Protein 1XFK (pdb70)

Foldseek 3Di:
DQDDDDDVVCPPQQAAQSVQEAEDALVCLVVDDFAAEEEEEQDALLVVLVVFDFFLSPQRVLLRRLRSGGHDDFPGHYYYNYYQHDDDNNLPVSLCVLLVSLLSNLVRHFYEYEYAALLNLLSNVSSVVNNCVVPPVQAFFEAEEELALAPLCDDADDPVDNHHRHSSRNLVVVLVVCVVSVYQSHYEYEAHAPVPDDPVRVVVCVVSVYHYDHNVNQDPVCCVVVVVVLVVSVVRGQAYEAEYELCQAACVQQVQFRHNHVRHHHPVSCVVVLVSVLVPLVRYRYYYYYGRRPVGDDPCNNSNVSSVSSVSNSVSRSVVSVVD

Structure (mmCIF, N/CA/C/O backbone):
data_1XFK
#
_entry.id   1XFK
#
_cell.length_a   139.278
_cell.length_b   139.278
_cell.length_c   134.488
_cell.angle_alpha   90.00
_cell.angle_beta   90.00
_cell.angle_gamma   120.00
#
_symmetry.space_group_name_H-M   'H 3 2'
#
loop_
_entity.id
_entity.type
_entity.pdbx_description
1 polymer Formimidoylglutamase
2 water water
#
loop_
_atom_site.group_PDB
_atom_site.id
_atom_site.type_symbol
_atom_site.label_atom_id
_atom_site.label_alt_id
_atom_site.label_comp_id
_atom_site.label_asym_id
_atom_site.label_entity_id
_atom_site.label_seq_id
_atom_site.pdbx_PDB_ins_code
_atom_site.Cartn_x
_atom_site.Cartn_y
_atom_site.Cartn_z
_atom_site.occupancy
_atom_site.B_iso_or_equiv
_atom_site.auth_seq_id
_atom_site.auth_comp_id
_atom_site.auth_asym_id
_atom_site.auth_atom_id
_atom_site.pdbx_PDB_model_num
ATOM 1 N N . THR A 1 10 ? 25.687 14.960 29.456 1.00 56.62 10 THR A N 1
ATOM 2 C CA . THR A 1 10 ? 25.364 16.318 30.002 1.00 56.52 10 THR A CA 1
ATOM 3 C C . THR A 1 10 ? 24.170 16.257 30.938 1.00 56.18 10 THR A C 1
ATOM 4 O O . THR A 1 10 ? 23.148 15.595 30.647 1.00 54.89 10 THR A O 1
ATOM 8 N N . TRP A 1 11 ? 24.295 16.946 32.063 1.00 54.27 11 TRP A N 1
ATOM 9 C CA . TRP A 1 11 ? 23.216 16.991 33.023 1.00 51.95 11 TRP A CA 1
ATOM 10 C C . TRP A 1 11 ? 22.478 18.297 32.822 1.00 51.64 11 TRP A C 1
ATOM 11 O O . TRP A 1 11 ? 23.045 19.380 32.980 1.00 51.84 11 TRP A O 1
ATOM 22 N N . GLN A 1 12 ? 21.213 18.183 32.445 1.00 50.76 12 GLN A N 1
ATOM 23 C CA . GLN A 1 12 ? 20.383 19.350 32.215 1.00 49.56 12 GLN A CA 1
ATOM 24 C C . GLN A 1 12 ? 18.982 19.094 32.745 1.00 46.79 12 GLN A C 1
ATOM 25 O O . GLN A 1 12 ? 18.593 17.951 32.983 1.00 44.51 12 GLN A O 1
ATOM 31 N N . GLY A 1 13 ? 18.229 20.169 32.934 1.00 45.15 13 GLY A N 1
ATOM 32 C CA . GLY A 1 13 ? 16.883 20.025 33.437 1.00 42.65 13 GLY A CA 1
ATOM 33 C C . GLY A 1 13 ? 16.145 21.340 33.449 1.00 41.32 13 GLY A C 1
ATOM 34 O O . GLY A 1 13 ? 16.454 22.255 32.683 1.00 41.08 13 GLY A O 1
ATOM 35 N N . ARG A 1 14 ? 15.166 21.424 34.339 1.00 40.59 14 ARG A N 1
ATOM 36 C CA . ARG A 1 14 ? 14.335 22.606 34.488 1.00 39.15 14 ARG A CA 1
ATOM 37 C C . ARG A 1 14 ? 15.065 23.735 35.206 1.00 39.17 14 ARG A C 1
ATOM 38 O O . ARG A 1 14 ? 15.839 23.496 36.133 1.00 38.59 14 ARG A O 1
ATOM 46 N N . HIS A 1 15 ? 14.823 24.963 34.753 1.00 39.47 15 HIS A N 1
ATOM 47 C CA . HIS A 1 15 ? 15.418 26.160 35.347 1.00 40.29 15 HIS A CA 1
ATOM 48 C C . HIS A 1 15 ? 14.304 27.128 35.728 1.00 39.03 15 HIS A C 1
ATOM 49 O O . HIS A 1 15 ? 13.435 27.439 34.912 1.00 38.62 15 HIS A O 1
ATOM 56 N N . ASP A 1 16 ? 14.331 27.602 36.967 1.00 37.77 16 ASP A N 1
ATOM 57 C CA . ASP A 1 16 ? 13.337 28.552 37.441 1.00 37.28 16 ASP A CA 1
ATOM 58 C C . ASP A 1 16 ? 14.089 29.786 37.922 1.00 36.78 16 ASP A C 1
ATOM 59 O O . ASP A 1 16 ? 14.327 29.958 39.118 1.00 36.61 16 ASP A O 1
ATOM 64 N N . PRO A 1 17 ? 14.480 30.662 36.983 1.00 36.16 17 PRO A N 1
ATOM 65 C CA . PRO A 1 17 ? 15.216 31.885 37.310 1.00 35.91 17 PRO A CA 1
ATOM 66 C C . PRO A 1 17 ? 14.606 32.752 38.409 1.00 35.62 17 PRO A C 1
ATOM 67 O O . PRO A 1 17 ? 15.332 33.412 39.148 1.00 36.11 17 PRO A O 1
ATOM 71 N N . GLU A 1 18 ? 13.284 32.738 38.536 1.00 35.40 18 GLU A N 1
ATOM 72 C CA . GLU A 1 18 ? 12.629 33.544 39.560 1.00 36.13 18 GLU A CA 1
ATOM 73 C C . GLU A 1 18 ? 13.012 33.084 40.965 1.00 37.03 18 GLU A C 1
ATOM 74 O O . GLU A 1 18 ? 12.759 33.792 41.941 1.00 38.48 18 GLU A O 1
ATOM 80 N N . ASP A 1 19 ? 13.620 31.905 41.071 1.00 36.31 19 ASP A N 1
ATOM 81 C CA . ASP A 1 19 ? 14.006 31.371 42.373 1.00 36.19 19 ASP A CA 1
ATOM 82 C C . ASP A 1 19 ? 15.477 31.581 42.722 1.00 36.47 19 ASP A C 1
ATOM 83 O O . ASP A 1 19 ? 15.893 31.358 43.861 1.00 36.57 19 ASP A O 1
ATOM 88 N N . GLY A 1 20 ? 16.269 32.001 41.745 1.00 36.46 20 GLY A N 1
ATOM 89 C CA . GLY A 1 20 ? 17.679 32.226 42.003 1.00 37.61 20 GLY A CA 1
ATOM 90 C C . GLY A 1 20 ? 18.446 30.974 42.398 1.00 37.87 20 GLY A C 1
ATOM 91 O O . GLY A 1 20 ? 18.115 29.869 41.970 1.00 38.47 20 GLY A O 1
ATOM 92 N N . GLN A 1 21 ? 19.474 31.147 43.226 1.00 37.85 21 GLN A N 1
ATOM 93 C CA . GLN A 1 21 ? 20.304 30.028 43.663 1.00 38.12 21 GLN A CA 1
ATOM 94 C C . GLN A 1 21 ? 19.541 29.002 44.492 1.00 36.61 21 GLN A C 1
ATOM 95 O O . GLN A 1 21 ? 19.989 27.865 44.634 1.00 35.81 21 GLN A O 1
ATOM 101 N N . ALA A 1 22 ? 18.392 29.400 45.035 1.00 34.40 22 ALA A N 1
ATOM 102 C CA . ALA A 1 22 ? 17.594 28.500 45.863 1.00 32.63 22 ALA A CA 1
ATOM 103 C C . ALA A 1 22 ? 16.789 27.486 45.055 1.00 31.27 22 ALA A C 1
ATOM 104 O O . ALA A 1 22 ? 16.191 26.582 45.627 1.00 30.90 22 ALA A O 1
ATOM 106 N N . GLY A 1 23 ? 16.773 27.638 43.732 1.00 30.37 23 GLY A N 1
ATOM 107 C CA . GLY A 1 23 ? 16.051 26.700 42.885 1.00 29.68 23 GLY A CA 1
ATOM 108 C C . GLY A 1 23 ? 16.987 25.605 42.390 1.00 29.25 23 GLY A C 1
ATOM 109 O O . GLY A 1 23 ? 16.912 25.182 41.239 1.00 29.60 23 GLY A O 1
ATOM 110 N N . ARG A 1 24 ? 17.863 25.143 43.280 1.00 28.47 24 ARG A N 1
ATOM 111 C CA . ARG A 1 24 ? 18.866 24.115 42.976 1.00 27.25 24 ARG A CA 1
ATOM 112 C C . ARG A 1 24 ? 18.349 22.696 42.759 1.00 26.72 24 ARG A C 1
ATOM 113 O O . ARG A 1 24 ? 17.661 22.125 43.607 1.00 25.33 24 ARG A O 1
ATOM 121 N N . ARG A 1 25 ? 18.711 22.134 41.613 1.00 24.94 25 ARG A N 1
ATOM 122 C CA . ARG A 1 25 ? 18.332 20.780 41.242 1.00 25.49 25 ARG A CA 1
ATOM 123 C C . ARG A 1 25 ? 19.613 19.993 41.010 1.00 24.68 25 ARG A C 1
ATOM 124 O O . ARG A 1 25 ? 20.700 20.569 40.927 1.00 23.14 25 ARG A O 1
ATOM 132 N N . VAL A 1 26 ? 19.487 18.678 40.894 1.00 24.48 26 VAL A N 1
ATOM 133 C CA . VAL A 1 26 ? 20.657 17.843 40.679 1.00 24.73 26 VAL A CA 1
ATOM 134 C C . VAL A 1 26 ? 21.513 18.268 39.482 1.00 25.73 26 VAL A C 1
ATOM 135 O O . VAL A 1 26 ? 22.734 18.340 39.599 1.00 26.31 26 VAL A O 1
ATOM 139 N N . HIS A 1 27 ? 20.888 18.564 38.345 1.00 25.75 27 HIS A N 1
ATOM 140 C CA . HIS A 1 27 ? 21.660 18.936 37.165 1.00 27.32 27 HIS A CA 1
ATOM 141 C C . HIS A 1 27 ? 22.503 20.196 37.362 1.00 28.16 27 HIS A C 1
ATOM 142 O O . HIS A 1 27 ? 23.513 20.381 36.686 1.00 29.53 27 HIS A O 1
ATOM 149 N N . HIS A 1 28 ? 22.098 21.056 38.290 1.00 29.57 28 HIS A N 1
ATOM 150 C CA . HIS A 1 28 ? 22.849 22.281 38.562 1.00 30.16 28 HIS A CA 1
ATOM 151 C C . HIS A 1 28 ? 24.221 21.975 39.163 1.00 30.62 28 HIS A C 1
ATOM 152 O O . HIS A 1 28 ? 25.184 22.706 38.937 1.00 31.52 28 HIS A O 1
ATOM 159 N N . ILE A 1 29 ? 24.309 20.894 39.930 1.00 29.20 29 ILE A N 1
ATOM 160 C CA . ILE A 1 29 ? 25.557 20.541 40.588 1.00 27.90 29 ILE A CA 1
ATOM 161 C C . ILE A 1 29 ? 26.131 19.166 40.234 1.00 28.53 29 ILE A C 1
ATOM 162 O O . ILE A 1 29 ? 27.074 18.698 40.875 1.00 27.60 29 ILE A O 1
ATOM 167 N N . ALA A 1 30 ? 25.563 18.524 39.218 1.00 29.06 30 ALA A N 1
ATOM 168 C CA . ALA A 1 30 ? 26.054 17.221 38.767 1.00 30.88 30 ALA A CA 1
ATOM 169 C C . ALA A 1 30 ? 27.260 17.511 37.887 1.00 32.82 30 ALA A C 1
ATOM 170 O O . ALA A 1 30 ? 27.185 18.322 36.964 1.00 34.25 30 ALA A O 1
ATOM 172 N N . CYS A 1 31 ? 28.369 16.840 38.157 1.00 34.19 31 CYS A N 1
ATOM 173 C CA . CYS A 1 31 ? 29.586 17.095 37.405 1.00 36.45 31 CYS A CA 1
ATOM 174 C C . CYS A 1 31 ? 30.258 15.859 36.782 1.00 34.79 31 CYS A C 1
ATOM 175 O O . CYS A 1 31 ? 30.844 15.035 37.492 1.00 34.10 31 CYS A O 1
ATOM 178 N N . PRO A 1 32 ? 30.167 15.711 35.444 1.00 33.23 32 PRO A N 1
ATOM 179 C CA . PRO A 1 32 ? 30.779 14.577 34.738 1.00 32.62 32 PRO A CA 1
ATOM 180 C C . PRO A 1 32 ? 32.284 14.708 34.919 1.00 33.45 32 PRO A C 1
ATOM 181 O O . PRO A 1 32 ? 32.846 15.769 34.659 1.00 33.38 32 PRO A O 1
ATOM 185 N N . ILE A 1 33 ? 32.943 13.643 35.356 1.00 34.46 33 ILE A N 1
ATOM 186 C CA . ILE A 1 33 ? 34.375 13.720 35.597 1.00 35.64 33 ILE A CA 1
ATOM 187 C C . ILE A 1 33 ? 35.012 12.334 35.552 1.00 36.32 33 ILE A C 1
ATOM 188 O O . ILE A 1 33 ? 34.316 11.328 35.693 1.00 35.78 33 ILE A O 1
ATOM 193 N N . GLN A 1 34 ? 36.328 12.284 35.336 1.00 36.95 34 GLN A N 1
ATOM 194 C CA . GLN A 1 34 ? 37.056 11.016 35.310 1.00 37.27 34 GLN A CA 1
ATOM 195 C C . GLN A 1 34 ? 37.417 10.673 36.743 1.00 35.32 34 GLN A C 1
ATOM 196 O O . GLN A 1 34 ? 37.925 11.524 37.467 1.00 34.80 34 GLN A O 1
ATOM 202 N N . VAL A 1 35 ? 37.157 9.434 37.157 1.00 34.76 35 VAL A N 1
ATOM 203 C CA . VAL A 1 35 ? 37.441 9.030 38.534 1.00 33.85 35 VAL A CA 1
ATOM 204 C C . VAL A 1 35 ? 38.848 9.446 38.957 1.00 35.01 35 VAL A C 1
ATOM 205 O O . VAL A 1 35 ? 39.093 9.752 40.124 1.00 34.38 35 VAL A O 1
ATOM 209 N N . GLY A 1 36 ? 39.762 9.481 37.994 1.00 36.58 36 GLY A N 1
ATOM 210 C CA . GLY A 1 36 ? 41.128 9.871 38.284 1.00 38.95 36 GLY A CA 1
ATOM 211 C C . GLY A 1 36 ? 41.285 11.284 38.823 1.00 40.93 36 GLY A C 1
ATOM 212 O O . GLY A 1 36 ? 42.188 11.530 39.622 1.00 41.49 36 GLY A O 1
ATOM 213 N N . GLU A 1 37 ? 40.425 12.212 38.398 1.00 42.47 37 GLU A N 1
ATOM 214 C CA . GLU A 1 37 ? 40.510 13.601 38.863 1.00 44.28 37 GLU A CA 1
ATOM 215 C C . GLU A 1 37 ? 39.681 13.868 40.105 1.00 43.06 37 GLU A C 1
ATOM 216 O O . GLU A 1 37 ? 39.610 15.000 40.589 1.00 42.05 37 GLU A O 1
ATOM 222 N N . LEU A 1 38 ? 39.056 12.820 40.619 1.00 42.33 38 LEU A N 1
ATOM 223 C CA . LEU A 1 38 ? 38.227 12.937 41.803 1.00 41.57 38 LEU A CA 1
ATOM 224 C C . LEU A 1 38 ? 39.043 13.393 43.018 1.00 41.24 38 LEU A C 1
ATOM 225 O O . LEU A 1 38 ? 38.550 14.134 43.865 1.00 41.25 38 LEU A O 1
ATOM 230 N N . ALA A 1 39 ? 40.297 12.961 43.096 1.00 41.00 39 ALA A N 1
ATOM 231 C CA . ALA A 1 39 ? 41.154 13.323 44.221 1.00 41.43 39 ALA A CA 1
ATOM 232 C C . ALA A 1 39 ? 41.373 14.829 44.380 1.00 42.84 39 ALA A C 1
ATOM 233 O O . ALA A 1 39 ? 41.693 15.303 45.471 1.00 42.82 39 ALA A O 1
ATOM 235 N N . ASN A 1 40 ? 41.181 15.581 43.301 1.00 44.70 40 ASN A N 1
ATOM 236 C CA . ASN A 1 40 ? 41.401 17.028 43.327 1.00 4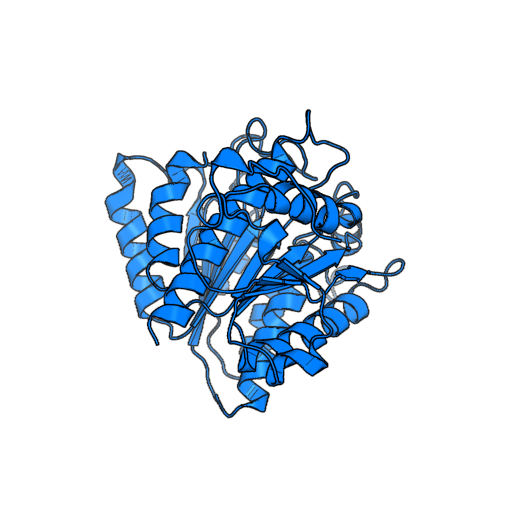6.70 40 ASN A CA 1
ATOM 237 C C . ASN A 1 40 ? 40.145 17.882 43.486 1.00 46.03 40 ASN A C 1
ATOM 238 O O . ASN A 1 40 ? 40.230 19.112 43.489 1.00 46.76 40 ASN A O 1
ATOM 243 N N . GLN A 1 41 ? 38.985 17.249 43.624 1.00 43.80 41 GLN A N 1
ATOM 244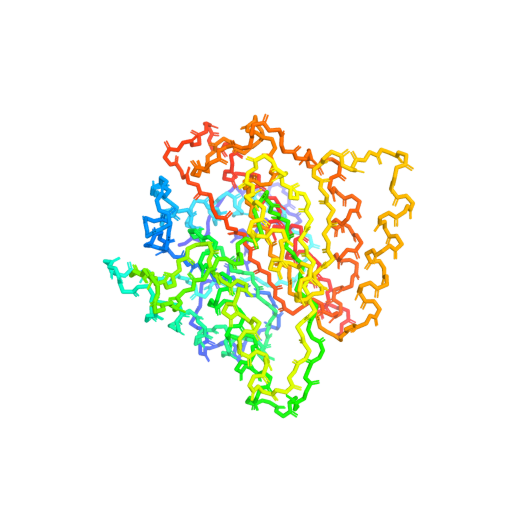 C CA . GLN A 1 41 ? 37.738 18.000 43.736 1.00 40.84 41 GLN A CA 1
ATOM 245 C C . GLN A 1 41 ? 37.181 18.109 45.144 1.00 39.12 41 GLN A C 1
ATOM 246 O O . GLN A 1 41 ? 37.610 17.405 46.060 1.00 37.59 41 GLN A O 1
ATOM 252 N N . GLU A 1 42 ? 36.222 19.013 45.309 1.00 38.42 42 GLU A N 1
ATOM 253 C CA . GLU A 1 42 ? 35.565 19.197 46.596 1.00 38.14 42 GLU A CA 1
ATOM 254 C C . GLU A 1 42 ? 34.913 17.869 46.930 1.00 34.30 42 GLU A C 1
ATOM 255 O O . GLU A 1 42 ? 34.416 17.182 46.040 1.00 32.78 42 GLU A O 1
ATOM 261 N N . PRO A 1 43 ? 34.921 17.478 48.212 1.00 31.35 43 PRO A N 1
ATOM 262 C CA . PRO A 1 43 ? 34.288 16.200 48.538 1.00 29.55 43 PRO A CA 1
ATOM 263 C C . PRO A 1 43 ? 32.803 16.182 48.149 1.00 28.19 43 PRO A C 1
ATOM 264 O O . PRO A 1 43 ? 32.059 17.124 48.442 1.00 27.79 43 PRO A O 1
ATOM 268 N N . GLY A 1 44 ? 32.389 15.120 47.462 1.00 26.94 44 GLY A N 1
ATOM 269 C CA . GLY A 1 44 ? 31.004 14.990 47.046 1.00 25.03 44 GLY A CA 1
ATOM 270 C C . GLY A 1 44 ? 30.523 13.555 47.176 1.00 25.63 44 GLY A C 1
ATOM 271 O O . GLY A 1 44 ? 30.975 12.814 48.057 1.00 25.64 44 GLY A O 1
ATOM 272 N N . VAL A 1 45 ? 29.603 13.163 46.298 1.00 23.86 45 VAL A N 1
ATOM 273 C CA . VAL A 1 45 ? 29.049 11.814 46.284 1.00 22.88 45 VAL A CA 1
ATOM 274 C C . VAL A 1 45 ? 29.231 11.333 44.856 1.00 23.36 45 VAL A C 1
ATOM 275 O O . VAL A 1 45 ? 28.926 12.066 43.917 1.00 23.86 45 VAL A O 1
ATOM 279 N N . ALA A 1 46 ? 29.728 10.111 44.689 1.00 24.53 46 ALA A N 1
ATOM 280 C CA . ALA A 1 46 ? 29.985 9.568 43.355 1.00 24.20 46 ALA A CA 1
ATOM 281 C C . ALA A 1 46 ? 28.854 8.727 42.785 1.00 25.45 46 ALA A C 1
ATOM 282 O O . ALA A 1 46 ? 28.157 8.023 43.514 1.00 25.26 46 ALA A O 1
ATOM 284 N N . LEU A 1 47 ? 28.705 8.797 41.464 1.00 25.37 47 LEU A N 1
ATOM 285 C CA . LEU A 1 47 ? 27.676 8.074 40.729 1.00 25.24 47 LEU A CA 1
ATOM 286 C C . LEU A 1 47 ? 28.338 7.245 39.636 1.00 24.74 47 LEU A C 1
ATOM 287 O O . LEU A 1 47 ? 29.110 7.779 38.849 1.00 24.40 47 LEU A O 1
ATOM 292 N N . ILE A 1 48 ? 28.028 5.954 39.574 1.00 23.44 48 ILE A N 1
ATOM 293 C CA . ILE A 1 48 ? 28.610 5.074 38.563 1.00 23.44 48 ILE A CA 1
ATOM 294 C C . ILE A 1 48 ? 27.528 4.284 37.838 1.00 23.15 48 ILE A C 1
ATOM 295 O O . ILE A 1 48 ? 26.608 3.772 38.465 1.00 23.35 48 ILE A O 1
ATOM 300 N N . GLY A 1 49 ? 27.639 4.177 36.518 1.00 22.83 49 GLY A N 1
ATOM 301 C CA . GLY A 1 49 ? 26.658 3.417 35.765 1.00 20.82 49 GLY A CA 1
ATOM 302 C C . GLY A 1 49 ? 27.225 2.068 35.354 1.00 21.77 49 GLY A C 1
ATOM 303 O O . GLY A 1 49 ? 28.418 1.955 35.069 1.00 21.42 49 GLY A O 1
ATOM 304 N N . PHE A 1 50 ? 26.384 1.040 35.330 1.00 21.71 50 PHE A N 1
ATOM 305 C CA . PHE A 1 50 ? 26.823 -0.296 34.941 1.00 22.50 50 PHE A CA 1
ATOM 306 C C . PHE A 1 50 ? 25.851 -0.813 33.893 1.00 23.27 50 PHE A C 1
ATOM 307 O O . PHE A 1 50 ? 24.844 -1.455 34.209 1.00 21.63 50 PHE A O 1
ATOM 315 N N . GLU A 1 51 ? 26.155 -0.511 32.636 1.00 23.58 51 GLU A N 1
ATOM 316 C CA . GLU A 1 51 ? 25.309 -0.918 31.529 1.00 24.88 51 GLU A CA 1
ATOM 317 C C . GLU A 1 51 ? 25.569 -2.367 31.192 1.00 25.37 51 GLU A C 1
ATOM 318 O O . GLU A 1 51 ? 26.383 -2.683 30.327 1.00 24.79 51 GLU A O 1
ATOM 324 N N . CYS A 1 52 ? 24.861 -3.255 31.874 1.00 25.90 52 CYS A N 1
ATOM 325 C CA . CYS A 1 52 ? 25.051 -4.676 31.645 1.00 26.30 52 CYS A CA 1
ATOM 326 C C . CYS A 1 52 ? 23.853 -5.540 32.019 1.00 26.83 52 CYS A C 1
ATOM 327 O O . CYS A 1 52 ? 23.247 -5.362 33.084 1.00 24.86 52 CYS A O 1
ATOM 330 N N . ASP A 1 53 ? 23.505 -6.467 31.130 1.00 24.84 53 ASP A N 1
ATOM 331 C CA . ASP A 1 53 ? 22.436 -7.409 31.413 1.00 24.33 53 ASP A CA 1
ATOM 332 C C . ASP A 1 53 ? 22.822 -8.805 30.905 1.00 23.76 53 ASP A C 1
ATOM 333 O O . ASP A 1 53 ? 21.970 -9.663 30.694 1.00 24.34 53 ASP A O 1
ATOM 338 N N . ALA A 1 54 ? 24.123 -9.030 30.727 1.00 24.34 54 ALA A N 1
ATOM 339 C CA . ALA A 1 54 ? 24.613 -10.332 30.275 1.00 23.79 54 ALA A CA 1
ATOM 340 C C . ALA A 1 54 ? 24.313 -11.364 31.358 1.00 24.75 54 ALA A C 1
ATOM 341 O O . ALA A 1 54 ? 24.017 -12.522 31.056 1.00 25.76 54 ALA A O 1
ATOM 343 N N . GLY A 1 55 ? 24.405 -10.942 32.621 1.00 24.01 55 GLY A N 1
ATOM 344 C CA . GLY A 1 55 ? 24.122 -11.837 33.734 1.00 23.16 55 GLY A CA 1
ATOM 345 C C . GLY A 1 55 ? 22.646 -12.196 33.785 1.00 23.46 55 GLY A C 1
ATOM 346 O O . GLY A 1 55 ? 22.274 -13.307 34.183 1.00 23.67 55 GLY A O 1
ATOM 347 N N . VAL A 1 56 ? 21.804 -11.242 33.382 1.00 23.84 56 VAL A N 1
ATOM 348 C CA . VAL A 1 56 ? 20.356 -11.444 33.345 1.00 23.30 56 VAL A CA 1
ATOM 349 C C . VAL A 1 56 ? 20.041 -12.522 32.311 1.00 23.96 56 VAL A C 1
ATOM 350 O O . VAL A 1 56 ? 19.251 -13.434 32.570 1.00 22.49 56 VAL A O 1
ATOM 354 N N . GLU A 1 57 ? 20.668 -12.414 31.142 1.00 25.51 57 GLU A N 1
ATOM 355 C CA . GLU A 1 57 ? 20.462 -13.388 30.077 1.00 27.85 57 GLU A CA 1
ATOM 356 C C . GLU A 1 57 ? 20.957 -14.764 30.523 1.00 27.27 57 GLU A C 1
ATOM 357 O O . GLU A 1 57 ? 20.288 -15.774 30.312 1.00 25.83 57 GLU A O 1
ATOM 363 N N . ARG A 1 58 ? 22.136 -14.798 31.143 1.00 27.77 58 ARG A N 1
ATOM 364 C CA . ARG A 1 58 ? 22.698 -16.050 31.634 1.00 26.88 58 ARG A CA 1
ATOM 365 C C . ARG A 1 58 ? 21.759 -16.695 32.643 1.00 27.38 58 ARG A C 1
ATOM 366 O O . ARG A 1 58 ? 21.662 -17.920 32.701 1.00 27.06 58 ARG A O 1
ATOM 374 N N . ASN A 1 59 ? 21.077 -15.874 33.444 1.00 27.00 59 ASN A N 1
ATOM 375 C CA . ASN A 1 59 ? 20.161 -16.403 34.454 1.00 26.90 59 ASN A CA 1
ATOM 376 C C . ASN A 1 59 ? 18.736 -16.580 33.928 1.00 26.63 59 ASN A C 1
ATOM 377 O O . ASN A 1 59 ? 17.772 -16.595 34.697 1.00 25.74 59 ASN A O 1
ATOM 382 N N . LYS A 1 60 ? 18.623 -16.702 32.605 1.00 25.75 60 LYS A N 1
ATOM 383 C CA . LYS A 1 60 ? 17.349 -16.925 31.924 1.00 25.46 60 LYS A CA 1
ATOM 384 C C . LYS A 1 60 ? 16.281 -15.846 32.115 1.00 25.80 60 LYS A C 1
ATOM 385 O O . LYS A 1 60 ? 15.087 -16.146 32.061 1.00 25.55 60 LYS A O 1
ATOM 391 N N . GLY A 1 61 ? 16.703 -14.601 32.329 1.00 25.59 61 GLY A N 1
ATOM 392 C CA . GLY A 1 61 ? 15.754 -13.516 32.521 1.00 24.93 61 GLY A CA 1
ATOM 393 C C . GLY A 1 61 ? 15.506 -12.739 31.242 1.00 26.51 61 GLY A C 1
ATOM 394 O O . GLY A 1 61 ? 16.026 -13.101 30.182 1.00 26.27 61 GLY A O 1
ATOM 395 N N . ARG A 1 62 ? 14.706 -11.679 31.331 1.00 25.63 62 ARG A N 1
ATOM 396 C CA . ARG A 1 62 ? 14.404 -10.852 30.169 1.00 26.26 62 ARG A CA 1
ATOM 397 C C . ARG A 1 62 ? 15.391 -9.687 30.122 1.00 27.14 62 ARG A C 1
ATOM 398 O O . ARG A 1 62 ? 15.437 -8.867 31.039 1.00 26.20 62 ARG A O 1
ATOM 406 N N . THR A 1 63 ? 16.176 -9.621 29.048 1.00 26.80 63 THR A N 1
ATOM 407 C CA . THR A 1 63 ? 17.184 -8.577 28.885 1.00 27.25 63 THR A CA 1
ATOM 408 C C . THR A 1 63 ? 16.609 -7.187 28.617 1.00 26.39 63 THR A C 1
ATOM 409 O O . THR A 1 63 ? 15.452 -7.046 28.223 1.00 26.46 63 THR A O 1
ATOM 413 N N . GLY A 1 64 ? 17.431 -6.165 28.838 1.00 24.59 64 GLY A N 1
ATOM 414 C CA . GLY A 1 64 ? 17.002 -4.797 28.622 1.00 22.91 64 GLY A CA 1
ATOM 415 C C . GLY A 1 64 ? 17.606 -3.842 29.638 1.00 23.83 64 GLY A C 1
ATOM 416 O O . GLY A 1 64 ? 17.755 -2.647 29.370 1.00 23.14 64 GLY A O 1
ATOM 417 N N . ALA A 1 65 ? 17.973 -4.369 30.804 1.00 22.30 65 ALA A N 1
ATOM 418 C CA . ALA A 1 65 ? 18.546 -3.545 31.865 1.00 23.56 65 ALA A CA 1
ATOM 419 C C . ALA A 1 65 ? 19.871 -2.863 31.496 1.00 24.18 65 ALA A C 1
ATOM 420 O O . ALA A 1 65 ? 20.335 -1.977 32.211 1.00 23.58 65 ALA A O 1
ATOM 422 N N . LYS A 1 66 ? 20.482 -3.261 30.384 1.00 25.27 66 LYS A N 1
ATOM 423 C CA . LYS A 1 66 ? 21.744 -2.644 29.982 1.00 25.46 66 LYS A CA 1
ATOM 424 C C . LYS A 1 66 ? 21.542 -1.173 29.592 1.00 25.51 66 LYS A C 1
ATOM 425 O O . LYS A 1 66 ? 22.492 -0.390 29.603 1.00 26.71 66 LYS A O 1
ATOM 431 N N . HIS A 1 67 ? 20.306 -0.798 29.265 1.00 24.53 67 HIS A N 1
ATOM 432 C CA . HIS A 1 67 ? 19.997 0.576 28.863 1.00 24.84 67 HIS A CA 1
ATOM 433 C C . HIS A 1 67 ? 19.443 1.438 29.991 1.00 24.06 67 HIS A C 1
ATOM 434 O O . HIS A 1 67 ? 19.091 2.593 29.772 1.00 23.95 67 HIS A O 1
ATOM 441 N N . ALA A 1 68 ? 19.380 0.889 31.197 1.00 22.78 68 ALA A N 1
ATOM 442 C CA . ALA A 1 68 ? 18.827 1.616 32.337 1.00 21.97 68 ALA A CA 1
ATOM 443 C C . ALA A 1 68 ? 19.639 2.767 32.958 1.00 22.96 68 ALA A C 1
ATOM 444 O O . ALA A 1 68 ? 19.082 3.823 33.270 1.00 23.43 68 ALA A O 1
ATOM 446 N N . PRO A 1 69 ? 20.960 2.588 33.142 1.00 22.46 69 PRO A N 1
ATOM 447 C CA . PRO A 1 69 ? 21.764 3.657 33.748 1.00 22.78 69 PRO A CA 1
ATOM 448 C C . PRO A 1 69 ? 21.478 5.104 33.332 1.00 23.51 69 PRO A C 1
ATOM 449 O O . PRO A 1 69 ? 21.245 5.962 34.191 1.00 22.38 69 PRO A O 1
ATOM 453 N N . SER A 1 70 ? 21.490 5.382 32.030 1.00 23.66 70 SER A N 1
ATOM 454 C CA . SER A 1 70 ? 21.252 6.744 31.552 1.00 24.55 70 SER A CA 1
ATOM 455 C C . SER A 1 70 ? 19.853 7.274 31.830 1.00 23.78 70 SER A C 1
ATOM 456 O O . SER A 1 70 ? 19.676 8.461 32.122 1.00 23.36 70 SER A O 1
ATOM 459 N N . LEU A 1 71 ? 18.860 6.400 31.730 1.00 22.27 71 LEU A N 1
ATOM 460 C CA . LEU A 1 71 ? 17.490 6.805 31.981 1.00 22.17 71 LEU A CA 1
ATOM 461 C C . LEU A 1 71 ? 17.287 7.156 33.457 1.00 22.45 71 LEU A C 1
ATOM 462 O O . LEU A 1 71 ? 16.547 8.083 33.785 1.00 21.48 71 LEU A O 1
ATOM 467 N N . ILE A 1 72 ? 17.945 6.421 34.347 1.00 21.77 72 ILE A N 1
ATOM 468 C CA . ILE A 1 72 ? 17.818 6.703 35.771 1.00 22.59 72 ILE A CA 1
ATOM 469 C C . ILE A 1 72 ? 18.554 8.015 36.063 1.00 25.01 72 ILE A C 1
ATOM 470 O O . ILE A 1 72 ? 18.115 8.813 36.899 1.00 26.76 72 ILE A O 1
ATOM 475 N N . LYS A 1 73 ? 19.669 8.245 35.371 1.00 25.58 73 LYS A N 1
ATOM 476 C CA . LYS A 1 73 ? 20.432 9.473 35.581 1.00 26.09 73 LYS A CA 1
ATOM 477 C C . LYS A 1 73 ? 19.654 10.677 35.063 1.00 25.99 73 LYS A C 1
ATOM 478 O O . LYS A 1 73 ? 19.685 11.753 35.659 1.00 26.04 73 LYS A O 1
ATOM 484 N N . GLN A 1 74 ? 18.945 10.491 33.957 1.00 26.05 74 GLN A N 1
ATOM 485 C CA . GLN A 1 74 ? 18.148 11.569 33.385 1.00 27.21 74 GLN A CA 1
ATOM 486 C C . GLN A 1 74 ? 17.011 11.940 34.322 1.00 26.16 74 GLN A C 1
ATOM 487 O O . GLN A 1 74 ? 16.738 13.117 34.549 1.00 26.26 74 GLN A O 1
ATOM 493 N N . ALA A 1 75 ? 16.347 10.930 34.864 1.00 24.71 75 ALA A N 1
ATOM 494 C CA . ALA A 1 75 ? 15.245 11.164 35.780 1.00 24.25 75 ALA A CA 1
ATOM 495 C C . ALA A 1 75 ? 15.751 11.873 37.035 1.00 24.02 75 ALA A C 1
ATOM 496 O O . ALA A 1 75 ? 15.081 12.750 37.588 1.00 24.89 75 ALA A O 1
ATOM 498 N N . LEU A 1 76 ? 16.947 11.495 37.467 1.00 23.41 76 LEU A N 1
ATOM 499 C CA . LEU A 1 76 ? 17.554 12.069 38.659 1.00 24.59 76 LEU A CA 1
ATOM 500 C C . LEU A 1 76 ? 17.932 13.543 38.490 1.00 25.08 76 LEU A C 1
ATOM 501 O O . LEU A 1 76 ? 17.865 14.329 39.446 1.00 22.82 76 LEU A O 1
ATOM 506 N N . ALA A 1 77 ? 18.318 13.903 37.268 1.00 24.88 77 ALA A N 1
ATOM 507 C CA . ALA A 1 77 ? 18.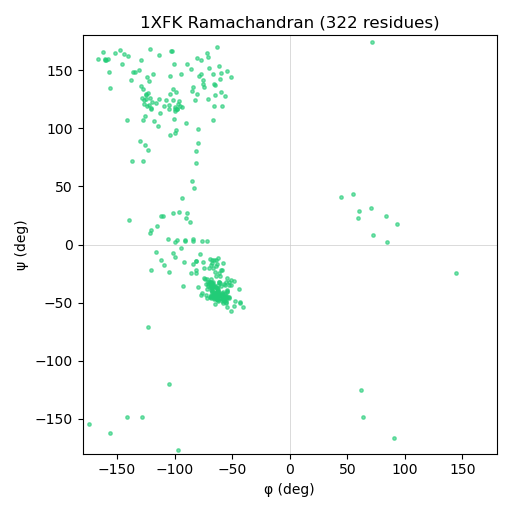746 15.260 36.932 1.00 25.02 77 ALA A CA 1
ATOM 508 C C . ALA A 1 77 ? 17.778 16.373 37.318 1.00 25.83 77 ALA A C 1
ATOM 509 O O . ALA A 1 77 ? 18.197 17.469 37.695 1.00 25.21 77 ALA A O 1
ATOM 511 N N . ASN A 1 78 ? 16.483 16.108 37.231 1.00 26.90 78 ASN A N 1
ATOM 512 C CA . ASN A 1 78 ? 15.519 17.143 37.571 1.00 29.10 78 ASN A CA 1
ATOM 513 C C . ASN A 1 78 ? 15.037 17.197 39.009 1.00 27.96 78 ASN A C 1
ATOM 514 O O . ASN A 1 78 ? 14.182 18.016 39.335 1.00 28.77 78 ASN A O 1
ATOM 519 N N . LEU A 1 79 ? 15.579 16.347 39.873 1.00 25.72 79 LEU A N 1
ATOM 520 C CA . LEU A 1 79 ? 15.160 16.352 41.271 1.00 23.41 79 LEU A CA 1
ATOM 521 C C . LEU A 1 79 ? 15.801 17.524 42.007 1.00 22.45 79 LEU A C 1
ATOM 522 O O . LEU A 1 79 ? 16.921 17.929 41.686 1.00 23.33 79 LEU A O 1
ATOM 527 N N . ALA A 1 80 ? 15.084 18.080 42.979 1.00 21.64 80 ALA A N 1
ATOM 528 C CA . ALA A 1 80 ? 15.599 19.198 43.756 1.00 20.81 80 ALA A CA 1
ATOM 529 C C . ALA A 1 80 ? 16.778 18.698 44.576 1.00 21.97 80 ALA A C 1
ATOM 530 O O . ALA A 1 80 ? 16.791 17.540 44.999 1.00 22.95 80 ALA A O 1
ATOM 532 N N . TRP A 1 81 ? 17.769 19.559 44.794 1.00 22.41 81 TRP A N 1
ATOM 533 C CA . TRP A 1 81 ? 18.944 19.179 45.576 1.00 23.27 81 TRP A CA 1
ATOM 534 C C . TRP A 1 81 ? 19.080 20.173 46.715 1.00 23.11 81 TRP A C 1
ATOM 535 O O . TRP A 1 81 ? 19.246 21.374 46.491 1.00 23.46 81 TRP A O 1
ATOM 546 N N . HIS A 1 82 ? 19.009 19.661 47.939 1.00 23.32 82 HIS A N 1
ATOM 547 C CA . HIS A 1 82 ? 19.070 20.492 49.136 1.00 23.30 82 HIS A CA 1
ATOM 548 C C . HIS A 1 82 ? 20.411 20.519 49.868 1.00 24.20 82 HIS A C 1
ATOM 549 O O . HIS A 1 82 ? 20.461 20.749 51.083 1.00 24.28 82 HIS A O 1
ATOM 556 N N . HIS A 1 83 ? 21.493 20.292 49.136 1.00 24.54 83 HIS A N 1
ATOM 557 C CA . HIS A 1 83 ? 22.819 20.284 49.743 1.00 25.66 83 HIS A CA 1
ATOM 558 C C . HIS A 1 83 ? 23.803 21.040 48.880 1.00 27.44 83 HIS A C 1
ATOM 559 O O . HIS A 1 83 ? 23.672 21.074 47.656 1.00 27.44 83 HIS A O 1
ATOM 566 N N . PRO A 1 84 ? 24.802 21.674 49.511 1.00 29.02 84 PRO A N 1
ATOM 567 C CA . PRO A 1 84 ? 25.823 22.423 48.773 1.00 29.61 84 PRO A CA 1
ATOM 568 C C . PRO A 1 84 ? 26.959 21.453 48.436 1.00 30.02 84 PRO A C 1
ATOM 569 O O . PRO A 1 84 ? 28.110 21.852 48.295 1.00 33.62 84 PRO A O 1
ATOM 573 N N . ILE A 1 85 ? 26.610 20.172 48.327 1.00 29.50 85 ILE A N 1
ATOM 574 C CA . ILE A 1 85 ? 27.545 19.092 48.021 1.00 27.86 85 ILE A CA 1
ATOM 575 C C . ILE A 1 85 ? 27.407 18.707 46.550 1.00 27.53 85 ILE A C 1
ATOM 576 O O . ILE A 1 85 ? 26.296 18.542 46.044 1.00 28.78 85 ILE A O 1
ATOM 581 N N . PRO A 1 86 ? 28.534 18.562 45.840 1.00 26.20 86 PRO A N 1
ATOM 582 C CA . PRO A 1 86 ? 28.456 18.193 44.423 1.00 25.63 86 PRO A CA 1
ATOM 583 C C . PRO A 1 86 ? 28.245 16.700 44.212 1.00 24.76 86 PRO A C 1
ATOM 584 O O . PRO A 1 86 ? 28.495 15.896 45.100 1.00 24.00 86 PRO A O 1
ATOM 588 N N . ILE A 1 87 ? 27.770 16.338 43.029 1.00 24.97 87 ILE A N 1
ATOM 589 C CA . ILE A 1 87 ? 27.565 14.942 42.685 1.00 25.27 87 ILE A CA 1
ATOM 590 C C . ILE A 1 87 ? 28.455 14.694 41.481 1.00 26.74 87 ILE A C 1
ATOM 591 O O . ILE A 1 87 ? 28.344 15.381 40.463 1.00 26.07 87 ILE A O 1
ATOM 596 N N . TYR A 1 88 ? 29.350 13.721 41.604 1.00 26.92 88 TYR A N 1
ATOM 597 C CA . TYR A 1 88 ? 30.272 13.405 40.525 1.00 26.76 88 TYR A CA 1
ATOM 598 C C . TYR A 1 88 ? 29.837 12.200 39.713 1.00 26.29 88 TYR A C 1
ATOM 599 O O . TYR A 1 88 ? 29.718 11.090 40.232 1.00 26.48 88 TYR A O 1
ATOM 608 N N . ASP A 1 89 ? 29.584 12.440 38.431 1.00 26.13 89 ASP A N 1
ATOM 609 C CA . ASP A 1 89 ? 29.177 11.386 37.520 1.00 25.18 89 ASP A CA 1
ATOM 610 C C . ASP A 1 89 ? 30.444 10.807 36.912 1.00 25.61 89 ASP A C 1
ATOM 611 O O . ASP A 1 89 ? 31.071 11.427 36.050 1.00 25.55 89 ASP A O 1
ATOM 616 N N . LEU A 1 90 ? 30.819 9.620 37.376 1.00 24.45 90 LEU A N 1
ATOM 617 C CA . LEU A 1 90 ? 32.027 8.954 36.909 1.00 23.54 90 LEU A CA 1
ATOM 618 C C . LEU A 1 90 ? 31.795 8.181 35.623 1.00 23.63 90 LEU A C 1
ATOM 619 O O . LEU A 1 90 ? 32.688 7.491 35.146 1.00 24.48 90 LEU A O 1
ATOM 624 N N . GLY A 1 91 ? 30.594 8.294 35.067 1.00 24.58 91 GLY A N 1
ATOM 625 C CA . GLY A 1 91 ? 30.288 7.601 33.826 1.00 25.19 91 GLY A CA 1
ATOM 626 C C . GLY A 1 91 ? 29.700 6.204 33.951 1.00 26.49 91 GLY A C 1
ATOM 627 O O . GLY A 1 91 ? 29.263 5.791 35.028 1.00 26.73 91 GLY A O 1
ATOM 628 N N . ASN A 1 92 ? 29.693 5.475 32.836 1.00 26.57 92 ASN A N 1
ATOM 629 C CA . ASN A 1 92 ? 29.159 4.117 32.793 1.00 28.90 92 ASN A CA 1
ATOM 630 C C . ASN A 1 92 ? 30.170 3.090 32.291 1.00 29.70 92 ASN A C 1
ATOM 631 O O . ASN A 1 92 ? 30.984 3.393 31.422 1.00 30.36 92 ASN A O 1
ATOM 636 N N . ILE A 1 93 ? 30.120 1.882 32.849 1.00 29.60 93 ILE A N 1
ATOM 637 C CA . ILE A 1 93 ? 30.970 0.794 32.388 1.00 30.10 93 ILE A CA 1
ATOM 638 C C . ILE A 1 93 ? 29.974 -0.053 31.603 1.00 31.57 93 ILE A C 1
ATOM 639 O O . ILE A 1 93 ? 28.973 -0.514 32.150 1.00 32.07 93 ILE A O 1
ATOM 644 N N . ARG A 1 94 ? 30.242 -0.225 30.316 1.00 32.87 94 ARG A N 1
ATOM 645 C CA . ARG A 1 94 ? 29.376 -0.977 29.420 1.00 33.98 94 ARG A CA 1
ATOM 646 C C . ARG A 1 94 ? 29.894 -2.395 29.218 1.00 35.51 94 ARG A C 1
ATOM 647 O O . ARG A 1 94 ? 31.079 -2.597 28.953 1.00 36.54 94 ARG A O 1
ATOM 655 N N . CYS A 1 95 ? 29.016 -3.382 29.362 1.00 36.30 95 CYS A N 1
ATOM 656 C CA . CYS A 1 95 ? 29.421 -4.765 29.160 1.00 37.93 95 CYS A CA 1
ATOM 657 C C . CYS A 1 95 ? 29.342 -5.038 27.672 1.00 39.84 95 CYS A C 1
ATOM 658 O O . CYS A 1 95 ? 28.377 -4.648 27.009 1.00 39.72 95 CYS A O 1
ATOM 661 N N . GLU A 1 96 ? 30.364 -5.700 27.148 1.00 42.31 96 GLU A N 1
ATOM 662 C CA . GLU A 1 96 ? 30.395 -6.027 25.733 1.00 44.80 96 GLU A CA 1
ATOM 663 C C . GLU A 1 96 ? 30.095 -7.507 25.523 1.00 42.66 96 GLU A C 1
ATOM 664 O O . GLU A 1 96 ? 30.845 -8.376 25.975 1.00 42.27 96 GLU A O 1
ATOM 670 N N . GLY A 1 97 ? 28.989 -7.788 24.841 1.00 40.03 97 GLY A N 1
ATOM 671 C CA . GLY A 1 97 ? 28.618 -9.163 24.578 1.00 38.09 97 GLY A CA 1
ATOM 672 C C . GLY A 1 97 ? 28.355 -9.956 25.841 1.00 37.01 97 GLY A C 1
ATOM 673 O O . GLY A 1 97 ? 27.542 -9.555 26.672 1.00 38.27 97 GLY A O 1
ATOM 674 N N . ASP A 1 98 ? 29.047 -11.081 25.989 1.00 35.07 98 ASP A N 1
ATOM 675 C CA . ASP A 1 98 ? 28.874 -11.943 27.151 1.00 33.65 98 ASP A CA 1
ATOM 676 C C . ASP A 1 98 ? 30.112 -11.884 28.051 1.00 32.90 98 ASP A C 1
ATOM 677 O O . ASP A 1 98 ? 30.388 -12.807 28.817 1.00 33.04 98 ASP A O 1
ATOM 682 N N . GLU A 1 99 ? 30.843 -10.778 27.956 1.00 32.61 99 GLU A N 1
ATOM 683 C CA . GLU A 1 99 ? 32.058 -10.549 28.741 1.00 33.57 99 GLU A CA 1
ATOM 684 C C . GLU A 1 99 ? 31.711 -10.021 30.137 1.00 30.57 99 GLU A C 1
ATOM 685 O O . GLU A 1 99 ? 32.288 -9.040 30.613 1.00 29.13 99 GLU A O 1
ATOM 691 N N . LEU A 1 100 ? 30.770 -10.692 30.786 1.00 28.57 100 LEU A N 1
ATOM 692 C CA . LEU A 1 100 ? 30.303 -10.302 32.110 1.00 27.26 100 LEU A CA 1
ATOM 693 C C . LEU A 1 100 ? 31.397 -10.082 33.152 1.00 27.27 100 LEU A C 1
ATOM 694 O O . LEU A 1 100 ? 31.494 -8.999 33.745 1.00 26.89 100 LEU A O 1
ATOM 699 N N . GLU A 1 101 ? 32.212 -11.115 33.364 1.00 26.55 101 GLU A N 1
ATOM 700 C CA . GLU A 1 101 ? 33.284 -11.087 34.351 1.00 25.42 101 GLU A CA 1
ATOM 701 C C . GLU A 1 101 ? 34.220 -9.900 34.215 1.00 25.63 101 GLU A C 1
ATOM 702 O O . GLU A 1 101 ? 34.567 -9.261 35.211 1.00 23.78 101 GLU A O 1
ATOM 708 N N . GLN A 1 102 ? 34.637 -9.606 32.987 1.00 25.55 102 GLN A N 1
ATOM 709 C CA . GLN A 1 102 ? 35.542 -8.488 32.749 1.00 27.06 102 GLN A CA 1
ATOM 710 C C . GLN A 1 102 ? 34.836 -7.173 33.040 1.00 25.99 102 GLN A C 1
ATOM 711 O O . GLN A 1 102 ? 35.418 -6.257 33.627 1.00 25.76 102 GLN A O 1
ATOM 717 N N . ALA 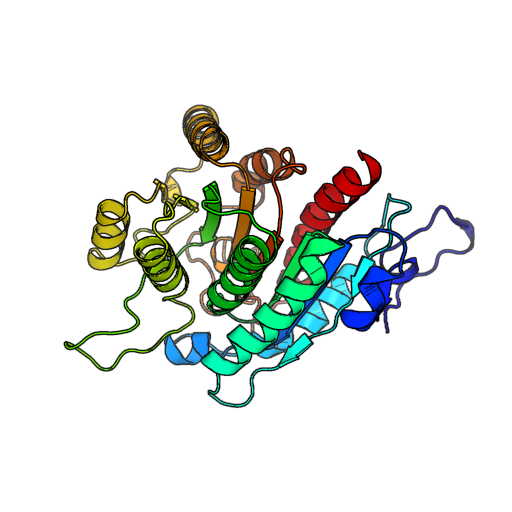A 1 103 ? 33.573 -7.087 32.633 1.00 25.49 103 ALA A N 1
ATOM 718 C CA . ALA A 1 103 ? 32.781 -5.882 32.857 1.00 24.81 103 ALA A CA 1
ATOM 719 C C . ALA A 1 103 ? 32.650 -5.607 34.359 1.00 23.63 103 ALA A C 1
ATOM 720 O O . ALA A 1 103 ? 32.756 -4.461 34.804 1.00 21.91 103 ALA A O 1
ATOM 722 N N . GLN A 1 104 ? 32.428 -6.663 35.137 1.00 22.50 104 GLN A N 1
ATOM 723 C CA . GLN A 1 104 ? 32.292 -6.516 36.581 1.00 23.40 104 GLN A CA 1
ATOM 724 C C . GLN A 1 104 ? 33.581 -6.000 37.210 1.00 24.44 104 GLN A C 1
ATOM 725 O O . GLN A 1 104 ? 33.536 -5.154 38.106 1.00 25.11 104 GLN A O 1
ATOM 731 N N . GLN A 1 105 ? 34.733 -6.488 36.753 1.00 24.72 105 GLN A N 1
ATOM 732 C CA . GLN A 1 105 ? 35.987 -6.014 37.333 1.00 24.83 105 GLN A CA 1
ATOM 733 C C . GLN A 1 105 ? 36.276 -4.578 36.880 1.00 25.86 105 GLN A C 1
ATOM 734 O O . GLN A 1 105 ? 36.756 -3.746 37.662 1.00 25.28 105 GLN A O 1
ATOM 740 N N . GLU A 1 106 ? 35.972 -4.277 35.623 1.00 25.59 106 GLU A N 1
ATOM 741 C CA . GLU A 1 106 ? 36.197 -2.932 35.113 1.00 26.67 106 GLU A CA 1
ATOM 742 C C . GLU A 1 106 ? 35.423 -1.933 35.978 1.00 25.45 106 GLU A C 1
ATOM 743 O O . GLU A 1 106 ? 35.915 -0.847 36.287 1.00 26.47 106 GLU A O 1
ATOM 749 N N . CYS A 1 107 ? 34.204 -2.306 36.358 1.00 22.93 107 CYS A N 1
ATOM 750 C CA . CYS A 1 107 ? 33.368 -1.453 37.194 1.00 23.18 107 CYS A CA 1
ATOM 751 C C . CYS A 1 107 ? 33.988 -1.373 38.591 1.00 22.35 107 CYS A C 1
ATOM 752 O O . CYS A 1 107 ? 34.080 -0.295 39.187 1.00 22.85 107 CYS A O 1
ATOM 755 N N . ALA A 1 108 ? 34.421 -2.523 39.098 1.00 22.36 108 ALA A N 1
ATOM 756 C CA . ALA A 1 108 ? 35.052 -2.607 40.412 1.00 23.81 108 ALA A CA 1
ATOM 757 C C . ALA A 1 108 ? 36.263 -1.671 40.481 1.00 25.67 108 ALA A C 1
ATOM 758 O O . ALA A 1 108 ? 36.549 -1.079 41.528 1.00 24.61 108 ALA A O 1
ATOM 760 N N . GLN A 1 109 ? 36.962 -1.538 39.354 1.00 26.00 109 GLN A N 1
ATOM 761 C CA . GLN A 1 109 ? 38.140 -0.673 39.258 1.00 26.79 109 GLN A CA 1
ATOM 762 C C . GLN A 1 109 ? 37.816 0.796 39.535 1.00 26.69 109 GLN A C 1
ATOM 763 O O . GLN A 1 109 ? 38.563 1.487 40.240 1.00 25.71 109 GLN A O 1
ATOM 769 N N . VAL A 1 110 ? 36.708 1.270 38.969 1.00 25.65 110 VAL A N 1
ATOM 770 C CA . VAL A 1 110 ? 36.278 2.653 39.162 1.00 24.47 110 VAL A CA 1
ATOM 771 C C . VAL A 1 110 ? 35.907 2.862 40.628 1.00 24.05 110 VAL A C 1
ATOM 772 O O . VAL A 1 110 ? 36.315 3.842 41.258 1.00 23.39 110 VAL A O 1
ATOM 776 N N . ILE A 1 111 ? 35.127 1.926 41.158 1.00 24.12 111 ILE A N 1
ATOM 777 C CA . ILE A 1 111 ? 34.682 1.977 42.550 1.00 23.81 111 ILE A CA 1
ATOM 778 C C . ILE A 1 111 ? 35.883 2.079 43.499 1.00 25.02 111 ILE A C 1
ATOM 779 O O . ILE A 1 111 ? 35.917 2.940 44.386 1.00 25.39 111 ILE A O 1
ATOM 784 N N . GLN A 1 112 ? 36.867 1.202 43.304 1.00 24.87 112 GLN A N 1
ATOM 785 C CA . GLN A 1 112 ? 38.064 1.188 44.140 1.00 25.57 112 GLN A CA 1
ATOM 786 C C . GLN A 1 112 ? 38.768 2.549 44.175 1.00 26.20 112 GLN A C 1
ATOM 787 O O . GLN A 1 112 ? 39.188 3.017 45.238 1.00 24.43 112 GLN A O 1
ATOM 793 N N . GLN A 1 113 ? 38.899 3.183 43.013 1.00 26.01 113 GLN A N 1
ATOM 794 C CA . GLN A 1 113 ? 39.553 4.486 42.931 1.00 27.49 113 GLN A CA 1
ATOM 795 C C . GLN A 1 113 ? 38.715 5.599 43.540 1.00 26.61 113 GLN A C 1
ATOM 796 O O . GLN A 1 113 ? 39.253 6.566 44.080 1.00 27.47 113 GLN A O 1
ATOM 802 N N . ALA A 1 114 ? 37.398 5.465 43.436 1.00 24.75 114 ALA A N 1
ATOM 803 C CA . ALA A 1 114 ? 36.492 6.483 43.938 1.00 23.29 114 ALA A CA 1
ATOM 804 C C . ALA A 1 114 ? 36.315 6.476 45.451 1.00 23.70 114 ALA A C 1
ATOM 805 O O . ALA A 1 114 ? 36.323 7.528 46.090 1.00 23.54 114 ALA A O 1
ATOM 807 N N . LEU A 1 115 ? 36.158 5.285 46.014 1.00 23.72 115 LEU A N 1
ATOM 808 C CA . LEU A 1 115 ? 35.934 5.116 47.443 1.00 24.48 115 LEU A CA 1
ATOM 809 C C . LEU A 1 115 ? 36.794 5.949 48.406 1.00 26.20 115 LEU A C 1
ATOM 810 O O . LEU A 1 115 ? 36.297 6.426 49.432 1.00 27.56 115 LEU A O 1
ATOM 815 N N . PRO A 1 116 ? 38.088 6.145 48.100 1.00 26.58 116 PRO A N 1
ATOM 816 C CA . PRO A 1 116 ? 38.874 6.948 49.046 1.00 25.99 116 PRO A CA 1
ATOM 817 C C . PRO A 1 116 ? 38.406 8.411 49.148 1.00 26.36 116 PRO A C 1
ATOM 818 O O . PRO A 1 116 ? 38.629 9.069 50.165 1.00 24.76 116 PRO A O 1
ATOM 822 N N . HIS A 1 117 ? 37.748 8.903 48.097 1.00 26.57 117 HIS A N 1
ATOM 823 C CA . HIS A 1 117 ? 37.292 10.293 48.043 1.00 27.79 117 HIS A CA 1
ATOM 824 C C . HIS A 1 117 ? 35.793 10.534 48.143 1.00 27.88 117 HIS A C 1
ATOM 825 O O . HIS A 1 117 ? 35.355 11.655 48.422 1.00 27.70 117 HIS A O 1
ATOM 832 N N . ALA A 1 118 ? 35.002 9.496 47.906 1.00 26.79 118 ALA A N 1
ATOM 833 C CA . ALA A 1 118 ? 33.557 9.643 47.977 1.00 26.67 118 ALA A CA 1
ATOM 834 C C . ALA A 1 118 ? 32.913 8.286 48.155 1.00 26.61 118 ALA A C 1
ATOM 835 O O . ALA A 1 118 ? 33.530 7.260 47.869 1.00 26.76 118 ALA A O 1
ATOM 837 N N . ARG A 1 119 ? 31.682 8.284 48.660 1.00 26.53 119 ARG A N 1
ATOM 838 C CA . ARG A 1 119 ? 30.928 7.047 48.804 1.00 25.86 119 ARG A CA 1
ATOM 839 C C . ARG A 1 119 ? 30.241 7.012 47.440 1.00 25.13 119 ARG A C 1
ATOM 840 O O . ARG A 1 119 ? 30.063 8.070 46.821 1.00 25.63 119 ARG A O 1
ATOM 848 N N . ALA A 1 120 ? 29.860 5.834 46.955 1.00 23.17 120 ALA A N 1
ATOM 849 C CA . ALA A 1 120 ? 29.260 5.761 45.623 1.00 21.38 120 ALA A CA 1
ATOM 850 C C . ALA A 1 120 ? 27.953 5.008 45.499 1.00 21.23 120 ALA A C 1
ATOM 851 O O . ALA A 1 120 ? 27.606 4.176 46.330 1.00 21.70 120 ALA A O 1
ATOM 853 N N . ILE A 1 121 ? 27.231 5.322 44.434 1.00 18.78 121 ILE A N 1
ATOM 854 C CA . ILE A 1 121 ? 25.974 4.671 44.137 1.00 18.45 121 ILE A CA 1
ATOM 855 C C . ILE A 1 121 ? 26.177 4.142 42.727 1.00 19.50 121 ILE A C 1
ATOM 856 O O . ILE A 1 121 ? 26.549 4.898 41.824 1.00 19.29 121 ILE A O 1
ATOM 861 N N . VAL A 1 122 ? 25.968 2.841 42.555 1.00 19.09 122 VAL A N 1
ATOM 862 C CA . VAL A 1 122 ? 26.126 2.202 41.259 1.00 18.78 122 VAL A CA 1
ATOM 863 C C . VAL A 1 122 ? 24.732 1.873 40.726 1.00 19.53 122 VAL A C 1
ATOM 864 O O . VAL A 1 122 ? 23.942 1.207 41.390 1.00 19.87 122 VAL A O 1
ATOM 868 N N . LEU A 1 123 ? 24.439 2.361 39.527 1.00 19.07 123 LEU A N 1
ATOM 869 C CA . LEU A 1 123 ? 23.145 2.161 38.884 1.00 19.97 123 LEU A CA 1
ATOM 870 C C . LEU A 1 123 ? 23.379 1.218 37.737 1.00 21.84 123 LEU A C 1
ATOM 871 O O . LEU A 1 123 ? 24.125 1.523 36.811 1.00 22.30 123 LEU A O 1
ATOM 876 N N . GLY A 1 124 ? 22.739 0.072 37.744 1.00 23.19 124 GLY A N 1
ATOM 877 C CA . GLY A 1 124 ? 23.057 -0.785 36.639 1.00 27.06 124 GLY A CA 1
ATOM 878 C C . GLY A 1 124 ? 21.953 -1.358 35.816 1.00 27.78 124 GLY A C 1
ATOM 879 O O . GLY A 1 124 ? 20.908 -0.749 35.558 1.00 27.70 124 GLY A O 1
ATOM 880 N N . GLY A 1 125 ? 22.293 -2.549 35.349 1.00 27.97 125 GLY A N 1
ATOM 881 C CA . GLY A 1 125 ? 21.417 -3.366 34.577 1.00 26.36 125 GLY A CA 1
ATOM 882 C C . GLY A 1 125 ? 21.058 -4.382 35.632 1.00 25.19 125 GLY A C 1
ATOM 883 O O . GLY A 1 125 ? 20.567 -3.997 36.701 1.00 23.43 125 GLY A O 1
ATOM 884 N N . GLY A 1 126 ? 21.366 -5.651 35.360 1.00 23.67 126 GLY A N 1
ATOM 885 C CA . GLY A 1 126 ? 21.034 -6.738 36.268 1.00 22.14 126 GLY A CA 1
ATOM 886 C C . GLY A 1 126 ? 21.677 -6.727 37.640 1.00 20.71 126 GLY A C 1
ATOM 887 O O . GLY A 1 126 ? 22.589 -5.941 37.919 1.00 19.05 126 GLY A O 1
ATOM 888 N N . HIS A 1 127 ? 21.198 -7.613 38.507 1.00 20.42 127 HIS A N 1
ATOM 889 C CA . HIS A 1 127 ? 21.738 -7.692 39.852 1.00 20.58 127 HIS A CA 1
ATOM 890 C C . HIS A 1 127 ? 23.150 -8.305 39.829 1.00 21.51 127 HIS A C 1
ATOM 891 O O . HIS A 1 127 ? 23.760 -8.515 40.882 1.00 21.94 127 HIS A O 1
ATOM 898 N N . GLU A 1 128 ? 23.670 -8.600 38.634 1.00 20.94 128 GLU A N 1
ATOM 899 C CA . GLU A 1 128 ? 25.033 -9.125 38.523 1.00 21.74 128 GLU A CA 1
ATOM 900 C C . GLU A 1 128 ? 25.952 -7.975 38.950 1.00 21.84 128 GLU A C 1
ATOM 901 O O . GLU A 1 128 ? 27.142 -8.161 39.206 1.00 21.91 128 GLU A O 1
ATOM 907 N N . ILE A 1 129 ? 25.370 -6.781 39.027 1.00 21.15 129 ILE A N 1
ATOM 908 C CA . ILE A 1 129 ? 26.088 -5.586 39.439 1.00 20.33 129 ILE A CA 1
ATOM 909 C C . ILE A 1 129 ? 26.632 -5.750 40.864 1.00 19.91 129 ILE A C 1
ATOM 910 O O . ILE A 1 129 ? 27.642 -5.144 41.215 1.00 20.07 129 ILE A O 1
ATOM 915 N N . ALA A 1 130 ? 25.972 -6.572 41.679 1.00 19.92 130 ALA A N 1
ATOM 916 C CA . ALA A 1 130 ? 26.400 -6.770 43.069 1.00 21.43 130 ALA A CA 1
ATOM 917 C C . ALA A 1 130 ? 27.817 -7.330 43.214 1.00 22.99 130 ALA A C 1
ATOM 918 O O . 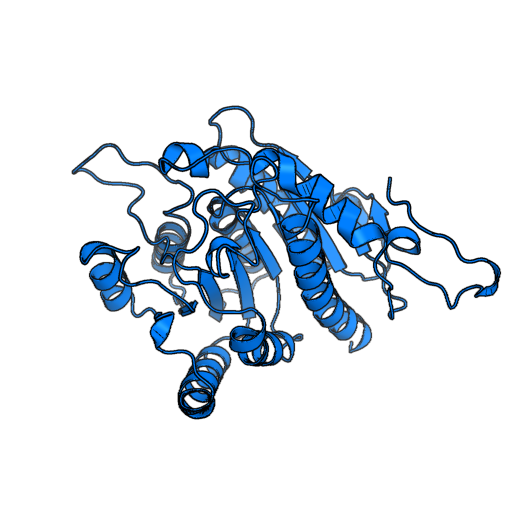ALA A 1 130 ? 28.517 -7.014 44.187 1.00 22.53 130 ALA A O 1
ATOM 920 N N . TRP A 1 131 ? 28.240 -8.173 42.273 1.00 22.50 131 TRP A N 1
ATOM 921 C CA . TRP A 1 131 ? 29.595 -8.728 42.339 1.00 23.13 131 TRP A CA 1
ATOM 922 C C . TRP A 1 131 ? 30.602 -7.620 42.017 1.00 22.40 131 TRP A C 1
ATOM 923 O O . TRP A 1 131 ? 31.701 -7.591 42.563 1.00 22.32 131 TRP A O 1
ATOM 934 N N . ALA A 1 132 ? 30.219 -6.711 41.125 1.00 21.55 132 ALA A N 1
ATOM 935 C CA . ALA A 1 132 ? 31.085 -5.599 40.758 1.00 20.30 132 ALA A CA 1
ATOM 936 C C . ALA A 1 132 ? 31.228 -4.644 41.943 1.00 20.49 132 ALA A C 1
ATOM 937 O O . ALA A 1 132 ? 32.327 -4.219 42.287 1.00 21.30 132 ALA A O 1
ATOM 939 N N . THR A 1 133 ? 30.105 -4.318 42.572 1.00 20.43 133 THR A N 1
ATOM 940 C CA . THR A 1 133 ? 30.095 -3.404 43.706 1.00 19.94 133 THR A CA 1
ATOM 941 C C . THR A 1 133 ? 30.876 -3.956 44.886 1.00 20.14 133 THR A C 1
ATOM 942 O O . THR A 1 133 ? 31.674 -3.248 45.497 1.00 22.12 133 THR A O 1
ATOM 946 N N . PHE A 1 134 ? 30.643 -5.217 45.220 1.00 20.04 134 PHE A N 1
ATOM 947 C CA . PHE A 1 134 ? 31.351 -5.799 46.340 1.00 20.20 134 PHE A CA 1
ATOM 948 C C . PHE A 1 134 ? 32.858 -5.851 46.083 1.00 21.21 134 PHE A C 1
ATOM 949 O O . PHE A 1 134 ? 33.659 -5.525 46.964 1.00 20.94 134 PHE A O 1
ATOM 957 N N . GLN A 1 135 ? 33.253 -6.267 44.882 1.00 21.56 135 GLN A N 1
ATOM 958 C CA . GLN A 1 135 ? 34.676 -6.322 44.558 1.00 22.41 135 GLN A CA 1
ATOM 959 C C . GLN A 1 135 ? 35.305 -4.949 44.744 1.00 22.66 135 GLN A C 1
ATOM 960 O O . GLN A 1 135 ? 36.351 -4.827 45.375 1.00 24.24 135 GLN A O 1
ATOM 966 N N . GLY A 1 136 ? 34.666 -3.917 44.198 1.00 23.02 136 GLY A N 1
ATOM 967 C CA . GLY A 1 136 ? 35.188 -2.573 44.345 1.00 22.24 136 GLY A CA 1
ATOM 968 C C . GLY A 1 136 ? 35.371 -2.229 45.814 1.00 23.35 136 GLY A C 1
ATOM 969 O O . GLY A 1 136 ? 36.412 -1.694 46.210 1.00 23.59 136 GLY A O 1
ATOM 970 N N . LEU A 1 137 ? 34.364 -2.541 46.629 1.00 22.23 137 LEU A N 1
ATOM 971 C CA . LEU A 1 137 ? 34.425 -2.264 48.064 1.00 21.14 137 LEU A CA 1
ATOM 972 C C . LEU A 1 137 ? 35.528 -3.067 48.753 1.00 20.60 137 LEU A C 1
ATOM 973 O O . LEU A 1 137 ? 36.306 -2.524 49.534 1.00 19.94 137 LEU A O 1
ATOM 978 N N . ALA A 1 138 ? 35.588 -4.361 48.461 1.00 21.16 138 ALA A N 1
ATOM 979 C CA . ALA A 1 138 ? 36.587 -5.239 49.058 1.00 21.52 138 ALA A CA 1
ATOM 980 C C . ALA A 1 138 ? 38.010 -4.826 48.679 1.00 22.94 138 ALA A C 1
ATOM 981 O O . ALA A 1 138 ? 38.889 -4.719 49.536 1.00 24.00 138 ALA A O 1
ATOM 983 N N . GLN A 1 139 ? 38.233 -4.587 47.392 1.00 23.01 139 GLN A N 1
ATOM 984 C CA . GLN A 1 139 ? 39.549 -4.186 46.907 1.00 23.55 139 GLN A CA 1
ATOM 985 C C . GLN A 1 139 ? 39.988 -2.862 47.535 1.00 24.42 139 GLN A C 1
ATOM 986 O O . GLN A 1 139 ? 41.176 -2.632 47.763 1.00 25.36 139 GLN A O 1
ATOM 992 N N . HIS A 1 140 ? 39.027 -1.994 47.822 1.00 24.35 140 HIS A N 1
ATOM 993 C CA . HIS A 1 140 ? 39.334 -0.720 48.450 1.00 25.18 140 HIS A CA 1
ATOM 994 C C . HIS A 1 140 ? 39.871 -0.983 49.854 1.00 26.30 140 HIS A C 1
ATOM 995 O O . HIS A 1 140 ? 40.875 -0.397 50.271 1.00 26.78 140 HIS A O 1
ATOM 1002 N N . PHE A 1 141 ? 39.214 -1.878 50.582 1.00 25.97 141 PHE A N 1
ATOM 1003 C CA . PHE A 1 141 ? 39.655 -2.184 51.933 1.00 28.31 141 PHE A CA 1
ATOM 1004 C C . PHE A 1 141 ? 41.054 -2.801 51.967 1.00 29.03 141 PHE A C 1
ATOM 1005 O O . PHE A 1 141 ? 41.904 -2.389 52.757 1.00 29.94 141 PHE A O 1
ATOM 1013 N N . LEU A 1 142 ? 41.292 -3.785 51.109 1.00 28.90 142 LEU A N 1
ATOM 1014 C CA . LEU A 1 142 ? 42.597 -4.430 51.051 1.00 30.01 142 LEU A CA 1
ATOM 1015 C C . LEU A 1 142 ? 43.684 -3.392 50.751 1.00 31.17 142 LEU A C 1
ATOM 1016 O O . LEU A 1 142 ? 44.725 -3.346 51.415 1.00 31.63 142 LEU A O 1
ATOM 1021 N N . ALA A 1 143 ? 43.419 -2.552 49.753 1.00 31.09 143 ALA A N 1
ATOM 1022 C CA . ALA A 1 143 ? 44.358 -1.521 49.326 1.00 31.58 143 ALA A CA 1
ATOM 1023 C C . ALA A 1 143 ? 44.580 -0.406 50.345 1.00 33.00 143 ALA A C 1
ATOM 1024 O O . ALA A 1 143 ? 45.543 0.349 50.229 1.00 33.89 143 ALA A O 1
ATOM 1026 N N . THR A 1 144 ? 43.707 -0.289 51.340 1.00 34.18 144 THR A N 1
ATOM 1027 C CA . THR A 1 144 ? 43.868 0.774 52.324 1.00 34.79 144 THR A CA 1
ATOM 1028 C C . THR A 1 144 ? 44.156 0.299 53.742 1.00 36.28 144 THR A C 1
ATOM 1029 O O . THR A 1 144 ? 44.008 1.059 54.700 1.00 37.62 144 THR A O 1
ATOM 1033 N N . GLY A 1 145 ? 44.557 -0.957 53.883 1.00 36.80 145 GLY A N 1
ATOM 1034 C CA . GLY A 1 145 ? 44.897 -1.453 55.202 1.00 38.90 145 GLY A CA 1
ATOM 1035 C C . GLY A 1 145 ? 43.801 -1.968 56.112 1.00 40.82 145 GLY A C 1
ATOM 1036 O O . GLY A 1 145 ? 44.087 -2.325 57.255 1.00 41.03 145 GLY A O 1
ATOM 1037 N N . VAL A 1 146 ? 42.555 -1.991 55.646 1.00 41.32 146 VAL A N 1
ATOM 1038 C CA . VAL A 1 146 ? 41.474 -2.525 56.473 1.00 41.66 146 VAL A CA 1
ATOM 1039 C C . VAL A 1 146 ? 41.616 -4.033 56.300 1.00 42.18 146 VAL A C 1
ATOM 1040 O O . VAL A 1 146 ? 41.172 -4.597 55.301 1.00 43.08 146 VAL A O 1
ATOM 1044 N N . LYS A 1 147 ? 42.248 -4.680 57.272 1.00 41.84 147 LYS A N 1
ATOM 1045 C CA . LYS A 1 147 ? 42.518 -6.111 57.187 1.00 43.39 147 LYS A CA 1
ATOM 1046 C C . LYS A 1 147 ? 41.358 -7.090 57.251 1.00 42.17 147 LYS A C 1
ATOM 1047 O O . LYS A 1 147 ? 41.306 -8.047 56.469 1.00 42.68 147 LYS A O 1
ATOM 1053 N N . GLN A 1 148 ? 40.441 -6.876 58.184 1.00 39.70 148 GLN A N 1
ATOM 1054 C CA . GLN A 1 148 ? 39.306 -7.772 58.319 1.00 37.88 148 GLN A CA 1
ATOM 1055 C C . GLN A 1 148 ? 38.031 -6.972 58.540 1.00 34.64 148 GLN A C 1
ATOM 1056 O O . GLN A 1 148 ? 37.469 -6.955 59.637 1.00 33.12 148 GLN A O 1
ATOM 1062 N N . PRO A 1 149 ? 37.551 -6.303 57.485 1.00 31.46 149 PRO A N 1
ATOM 1063 C CA . PRO A 1 149 ? 36.335 -5.494 57.570 1.00 30.01 149 PRO A CA 1
ATOM 1064 C C . PRO A 1 149 ? 35.057 -6.291 57.826 1.00 29.36 149 PRO A C 1
ATOM 1065 O O . PRO A 1 149 ? 34.853 -7.369 57.266 1.00 28.23 149 PRO A O 1
ATOM 1069 N N . ARG A 1 150 ? 34.207 -5.754 58.694 1.00 28.31 150 ARG A N 1
ATOM 107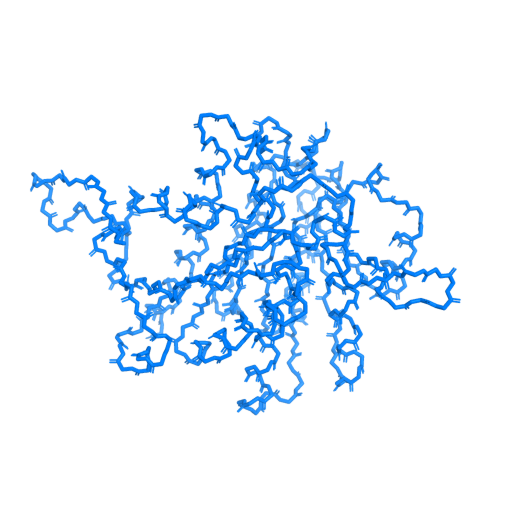0 C CA . ARG A 1 150 ? 32.931 -6.377 58.998 1.00 27.61 150 ARG A CA 1
ATOM 1071 C C . ARG A 1 150 ? 31.937 -5.612 58.135 1.00 26.26 150 ARG A C 1
ATOM 1072 O O . ARG A 1 150 ? 31.504 -4.507 58.476 1.00 25.91 150 ARG A O 1
ATOM 1080 N N . ILE A 1 151 ? 31.606 -6.209 56.998 1.00 25.28 151 ILE A N 1
ATOM 1081 C CA . ILE A 1 151 ? 30.699 -5.617 56.028 1.00 22.82 151 ILE A CA 1
ATOM 1082 C C . ILE A 1 151 ? 29.303 -6.217 56.101 1.00 22.58 151 ILE A C 1
ATOM 1083 O O . ILE A 1 151 ? 29.131 -7.431 55.994 1.00 23.92 151 ILE A O 1
ATOM 1088 N N . GLY A 1 152 ? 28.307 -5.361 56.284 1.00 21.60 152 GLY A N 1
ATOM 1089 C CA . GLY A 1 152 ? 26.937 -5.834 56.329 1.00 19.75 152 GLY A CA 1
ATOM 1090 C C . GLY A 1 152 ? 26.326 -5.624 54.954 1.00 20.17 152 GLY A C 1
ATOM 1091 O O . GLY A 1 152 ? 26.224 -4.489 54.481 1.00 21.06 152 GLY A O 1
ATOM 1092 N N . ILE A 1 153 ? 25.943 -6.710 54.294 1.00 19.13 153 ILE A N 1
ATOM 1093 C CA . ILE A 1 153 ? 25.337 -6.604 52.973 1.00 19.56 153 ILE A CA 1
ATOM 1094 C C . ILE A 1 153 ? 23.829 -6.731 53.136 1.00 19.85 153 ILE A C 1
ATOM 1095 O O . ILE A 1 153 ? 23.329 -7.779 53.558 1.00 21.39 153 ILE A O 1
ATOM 1100 N N . ILE A 1 154 ? 23.103 -5.661 52.827 1.00 19.25 154 ILE A N 1
ATOM 1101 C CA . ILE A 1 154 ? 21.649 -5.681 52.946 1.00 18.55 154 ILE A CA 1
ATOM 1102 C C . ILE A 1 154 ? 21.008 -5.584 51.575 1.00 18.85 154 ILE A C 1
ATOM 1103 O O . ILE A 1 154 ? 21.094 -4.561 50.897 1.00 19.53 154 ILE A O 1
ATOM 1108 N N . ASN A 1 155 ? 20.350 -6.667 51.190 1.00 19.30 155 ASN A N 1
ATOM 1109 C CA . ASN A 1 155 ? 19.708 -6.764 49.896 1.00 19.18 155 ASN A CA 1
ATOM 1110 C C . ASN A 1 155 ? 18.187 -6.854 49.974 1.00 19.82 155 ASN A C 1
ATOM 1111 O O . ASN A 1 155 ? 17.642 -7.709 50.672 1.00 20.91 155 ASN A O 1
ATOM 1116 N N . PHE A 1 156 ? 17.518 -5.946 49.266 1.00 18.89 156 PHE A N 1
ATOM 1117 C CA . PHE A 1 156 ? 16.061 -5.919 49.163 1.00 17.83 156 PHE A CA 1
ATOM 1118 C C . PHE A 1 156 ? 15.853 -6.574 47.800 1.00 18.19 156 PHE A C 1
ATOM 1119 O O . PHE A 1 156 ? 16.133 -5.979 46.755 1.00 17.19 156 PHE A O 1
ATOM 1127 N N . ASP A 1 157 ? 15.358 -7.806 47.829 1.00 18.66 157 ASP A N 1
ATOM 1128 C CA . ASP A 1 157 ? 15.223 -8.607 46.620 1.00 19.92 157 ASP A CA 1
ATOM 1129 C C . ASP A 1 157 ? 14.150 -9.673 46.848 1.00 20.95 157 ASP A C 1
ATOM 1130 O O . ASP A 1 157 ? 13.975 -10.149 47.973 1.00 20.84 157 ASP A O 1
ATOM 1135 N N . ALA A 1 158 ? 13.438 -10.046 45.788 1.00 20.25 158 ALA A N 1
ATOM 1136 C CA . ALA A 1 158 ? 12.446 -11.105 45.896 1.00 20.67 158 ALA A CA 1
ATOM 1137 C C . ALA A 1 158 ? 13.223 -12.429 45.810 1.00 21.18 158 ALA A C 1
ATOM 1138 O O . ALA A 1 158 ? 12.703 -13.493 46.148 1.00 22.33 158 ALA A O 1
ATOM 1140 N N . HIS A 1 159 ? 14.480 -12.342 45.368 1.00 21.75 159 HIS A N 1
ATOM 1141 C CA . HIS A 1 159 ? 15.355 -13.508 45.222 1.00 21.98 159 HIS A CA 1
ATOM 1142 C C . HIS A 1 159 ? 16.611 -13.447 46.090 1.00 21.22 159 HIS A C 1
ATOM 1143 O O . HIS A 1 159 ? 17.171 -12.381 46.320 1.00 21.47 159 HIS A O 1
ATOM 1150 N N . PHE A 1 160 ? 17.056 -14.609 46.554 1.00 21.39 160 PHE A N 1
ATOM 1151 C CA . PHE A 1 160 ? 18.257 -14.703 47.373 1.00 21.30 160 PHE A CA 1
ATOM 1152 C C . PHE A 1 160 ? 19.466 -14.368 46.526 1.00 21.69 160 PHE A C 1
ATOM 1153 O O . PHE A 1 160 ? 20.418 -13.755 47.006 1.00 20.86 160 PHE A O 1
ATOM 1161 N N . ASP A 1 161 ? 19.409 -14.783 45.261 1.00 22.15 161 ASP A N 1
ATOM 1162 C CA . ASP A 1 161 ? 20.502 -14.586 44.312 1.00 21.79 161 ASP A CA 1
ATOM 1163 C C . ASP A 1 161 ? 21.791 -15.179 44.880 1.00 21.52 161 ASP A C 1
ATOM 1164 O O . ASP A 1 161 ? 22.875 -14.590 44.811 1.00 21.35 161 ASP A O 1
ATOM 1169 N N . LEU A 1 162 ? 21.624 -16.373 45.445 1.00 22.30 162 LEU A N 1
ATOM 1170 C CA . LEU A 1 162 ? 22.692 -17.155 46.050 1.00 22.54 162 LEU A CA 1
ATOM 1171 C C . LEU A 1 162 ? 22.942 -18.395 45.204 1.00 23.66 162 LEU A C 1
ATOM 1172 O O . LEU A 1 162 ? 23.430 -19.400 45.720 1.00 23.44 162 LEU A O 1
ATOM 1177 N N . ARG A 1 163 ? 22.589 -18.331 43.921 1.00 23.93 163 ARG A N 1
ATOM 1178 C CA . ARG A 1 163 ? 22.778 -19.464 43.018 1.00 26.50 163 ARG A CA 1
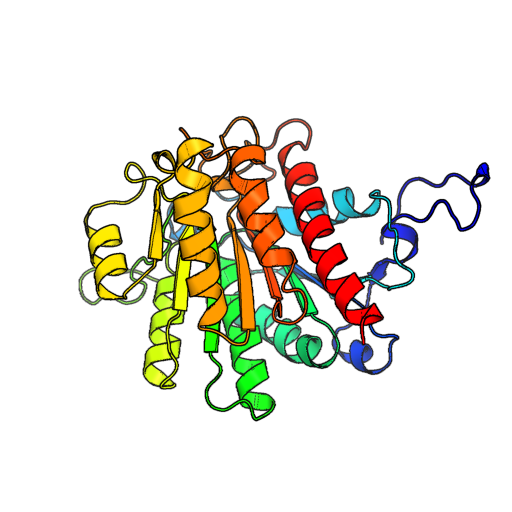ATOM 1179 C C . ARG A 1 163 ? 24.237 -19.878 42.849 1.00 28.23 163 ARG A C 1
ATOM 1180 O O . ARG A 1 163 ? 25.156 -19.068 43.011 1.00 26.21 163 ARG A O 1
ATOM 1188 N N . THR A 1 164 ? 24.434 -21.152 42.520 1.00 30.71 164 THR A N 1
ATOM 1189 C CA . THR A 1 164 ? 25.770 -21.707 42.307 1.00 33.44 164 THR A CA 1
ATOM 1190 C C . THR A 1 164 ? 26.326 -21.224 40.957 1.00 33.37 164 THR A C 1
ATOM 1191 O O . THR A 1 164 ? 25.620 -21.224 39.944 1.00 32.81 164 THR A O 1
ATOM 1195 N N . PHE A 1 165 ? 27.590 -20.816 40.952 1.00 34.48 165 PHE A N 1
ATOM 1196 C CA . PHE A 1 165 ? 28.234 -20.314 39.741 1.00 35.80 165 PHE A CA 1
ATOM 1197 C C . PHE A 1 165 ? 29.328 -21.250 39.218 1.00 37.23 165 PHE A C 1
ATOM 1198 O O . PHE A 1 165 ? 29.804 -21.095 38.095 1.00 35.47 165 PHE A O 1
ATOM 1206 N N . GLU A 1 166 ? 29.725 -22.213 40.042 1.00 39.70 166 GLU A N 1
ATOM 1207 C CA . GLU A 1 166 ? 30.754 -23.183 39.672 1.00 43.60 166 GLU A CA 1
ATOM 1208 C C . GLU A 1 166 ? 30.326 -24.526 40.232 1.00 45.27 166 GLU A C 1
ATOM 1209 O O . GLU A 1 166 ? 30.382 -24.750 41.441 1.00 46.53 166 GLU A O 1
ATOM 1215 N N . SER A 1 167 ? 29.886 -25.416 39.354 1.00 47.14 167 SER A N 1
ATOM 1216 C CA . SER A 1 167 ? 29.435 -26.728 39.785 1.00 49.08 167 SER A CA 1
ATOM 1217 C C . SER A 1 167 ? 29.922 -27.845 38.874 1.00 50.41 167 SER A C 1
ATOM 1218 O O . SER A 1 167 ? 29.990 -27.681 37.649 1.00 51.91 167 SER A O 1
ATOM 1221 N N . GLU A 1 168 ? 30.277 -28.978 39.479 1.00 51.27 168 GLU A N 1
ATOM 1222 C CA . GLU A 1 168 ? 30.709 -30.140 38.698 1.00 51.40 168 GLU A CA 1
ATOM 1223 C C . GLU A 1 168 ? 29.490 -31.058 38.529 1.00 50.14 168 GLU A C 1
ATOM 1224 O O . GLU A 1 168 ? 29.629 -32.270 38.389 1.00 50.68 168 GLU A O 1
ATOM 1230 N N . LEU A 1 169 ? 28.293 -30.468 38.549 1.00 49.99 169 LEU A N 1
ATOM 1231 C CA . LEU A 1 169 ? 27.042 -31.228 38.403 1.00 48.19 169 LEU A CA 1
ATOM 1232 C C . LEU A 1 169 ? 26.266 -30.723 37.187 1.00 46.93 169 LEU A C 1
ATOM 1233 O O . LEU A 1 169 ? 25.418 -31.430 36.637 1.00 44.76 169 LEU A O 1
ATOM 1238 N N . ALA A 1 170 ? 26.555 -29.488 36.786 1.00 46.73 170 ALA A N 1
ATOM 1239 C CA . ALA A 1 170 ? 25.912 -28.863 35.635 1.00 45.82 170 ALA A CA 1
ATOM 1240 C C . ALA A 1 170 ? 26.791 -27.709 35.162 1.00 45.06 170 ALA A C 1
ATOM 1241 O O . ALA A 1 170 ? 27.627 -27.208 35.913 1.00 44.71 170 ALA A O 1
ATOM 1243 N N . PRO A 1 171 ? 26.627 -27.284 33.900 1.00 44.98 171 PRO A N 1
ATOM 1244 C CA . PRO A 1 171 ? 27.413 -26.182 33.330 1.00 44.21 171 PRO A CA 1
ATOM 1245 C C . PRO A 1 171 ? 26.891 -24.786 33.695 1.00 43.42 171 PRO A C 1
ATOM 1246 O O . PRO A 1 171 ? 26.204 -24.141 32.896 1.00 44.53 171 PRO A O 1
ATOM 1250 N N . VAL A 1 172 ? 27.232 -24.321 34.895 1.00 40.97 172 VAL A N 1
ATOM 1251 C CA . VAL A 1 172 ? 26.796 -23.005 35.364 1.00 37.53 172 VAL A CA 1
ATOM 1252 C C . VAL A 1 172 ? 27.921 -21.971 35.287 1.00 36.46 172 VAL A C 1
ATOM 1253 O O . VAL A 1 172 ? 29.092 -22.316 35.108 1.00 35.72 172 VAL A O 1
ATOM 1257 N N . ARG A 1 173 ? 27.551 -20.701 35.423 1.00 34.60 173 ARG A N 1
ATOM 1258 C CA . ARG A 1 173 ? 28.502 -19.593 35.372 1.00 32.48 173 ARG A CA 1
ATOM 1259 C C . ARG A 1 173 ? 27.965 -18.436 36.207 1.00 31.40 173 ARG A C 1
ATOM 1260 O O . ARG A 1 173 ? 26.789 -18.422 36.578 1.00 31.06 173 ARG A O 1
ATOM 1268 N N . PRO A 1 174 ? 28.823 -17.456 36.530 1.00 30.23 174 PRO A N 1
ATOM 1269 C CA . PRO A 1 174 ? 28.318 -16.329 37.321 1.00 29.92 174 PRO A CA 1
ATOM 1270 C C . PRO A 1 174 ? 27.192 -15.662 36.518 1.00 29.12 174 PRO A C 1
ATOM 1271 O O . PRO A 1 174 ? 27.229 -15.655 35.279 1.00 27.38 174 PRO A O 1
ATOM 1275 N N . SER A 1 175 ? 26.192 -15.122 37.213 1.00 26.66 175 SER A N 1
ATOM 1276 C CA . SER A 1 175 ? 25.070 -14.474 36.541 1.00 25.16 175 SER A CA 1
ATOM 1277 C C . SER A 1 175 ? 24.400 -13.470 37.462 1.00 24.94 175 SER A C 1
ATOM 1278 O O . SER A 1 175 ? 24.982 -13.055 38.464 1.00 23.98 175 SER A O 1
ATOM 1281 N N . SER A 1 176 ? 23.173 -13.085 37.115 1.00 23.39 176 SER A N 1
ATOM 1282 C CA . SER A 1 176 ? 22.419 -12.133 37.920 1.00 22.61 176 SER A CA 1
ATOM 1283 C C . SER A 1 176 ? 21.888 -12.812 39.189 1.00 22.25 176 SER A C 1
ATOM 1284 O O . SER A 1 176 ? 21.470 -12.137 40.136 1.00 23.02 176 SER A O 1
ATOM 1287 N N . GLY A 1 177 ? 21.918 -14.145 39.203 1.00 22.51 177 GLY A N 1
ATOM 1288 C CA . GLY A 1 177 ? 21.422 -14.894 40.347 1.00 23.05 177 GLY A CA 1
ATOM 1289 C C . GLY A 1 177 ? 22.462 -15.534 41.250 1.00 23.16 177 GLY A C 1
ATOM 1290 O O . GLY A 1 177 ? 22.103 -16.239 42.194 1.00 23.10 177 GLY A O 1
ATOM 1291 N N . THR A 1 178 ? 23.741 -15.280 40.975 1.00 22.33 178 THR A N 1
ATOM 1292 C CA . THR A 1 178 ? 24.848 -15.842 41.755 1.00 22.11 178 THR A CA 1
ATOM 1293 C C . THR A 1 178 ? 25.733 -14.838 42.515 1.00 21.57 178 THR A C 1
ATOM 1294 O O . THR A 1 178 ? 26.588 -15.245 43.304 1.00 22.20 178 THR A O 1
ATOM 1298 N N . PRO A 1 179 ? 25.524 -13.528 42.319 1.00 21.98 179 PRO A N 1
ATOM 1299 C CA . PRO A 1 179 ? 26.364 -12.531 42.997 1.00 21.82 179 PRO A CA 1
ATOM 1300 C C . PRO A 1 179 ? 26.700 -12.757 44.469 1.00 22.70 179 PRO A C 1
ATOM 1301 O O . PRO A 1 179 ? 27.866 -12.674 44.871 1.00 23.00 179 PRO A O 1
ATOM 1305 N N . PHE A 1 180 ? 25.679 -13.036 45.271 1.00 21.83 180 PHE A N 1
ATOM 1306 C CA . PHE A 1 180 ? 25.881 -13.199 46.705 1.00 21.69 180 PHE A CA 1
ATOM 1307 C C . PHE A 1 180 ? 26.538 -14.505 47.120 1.00 22.15 180 PHE A C 1
ATOM 1308 O O . PHE A 1 180 ? 27.100 -14.603 48.211 1.00 21.58 180 PHE A O 1
ATOM 1316 N N . ASN A 1 181 ? 26.489 -15.501 46.243 1.00 21.93 181 ASN A N 1
ATOM 1317 C CA . ASN A 1 181 ? 27.148 -16.766 46.534 1.00 22.94 181 ASN A CA 1
ATOM 1318 C C . ASN A 1 181 ? 28.640 -16.485 46.306 1.00 22.73 181 ASN A C 1
ATOM 1319 O O . ASN A 1 181 ? 29.493 -16.914 47.083 1.00 22.44 181 ASN A O 1
ATOM 1324 N N . GLN A 1 182 ? 28.937 -15.744 45.236 1.00 21.43 182 GLN A N 1
ATOM 1325 C CA . GLN A 1 182 ? 30.303 -15.371 44.894 1.00 19.67 182 GLN A CA 1
ATOM 1326 C C . GLN A 1 182 ? 30.890 -14.523 46.009 1.00 19.72 182 GLN A C 1
ATOM 1327 O O . GLN A 1 182 ? 32.068 -14.650 46.345 1.00 20.00 182 GLN A O 1
ATOM 1333 N N . ILE A 1 183 ? 30.071 -13.648 46.580 1.00 19.08 183 ILE A N 1
ATOM 1334 C CA . ILE A 1 183 ? 30.538 -12.793 47.662 1.00 19.86 183 ILE A CA 1
ATOM 1335 C C . ILE A 1 183 ? 30.912 -13.645 48.881 1.00 20.34 183 ILE A C 1
ATOM 1336 O O . ILE A 1 183 ? 31.948 -13.427 49.510 1.00 20.94 183 ILE A O 1
ATOM 1341 N N . HIS A 1 184 ? 30.081 -14.627 49.199 1.00 19.93 184 HIS A N 1
ATOM 1342 C CA . HIS A 1 184 ? 30.367 -15.519 50.314 1.00 21.27 184 HIS A CA 1
ATOM 1343 C C . HIS A 1 184 ? 31.689 -16.247 50.063 1.00 22.64 184 HIS A C 1
ATOM 1344 O O . HIS A 1 184 ? 32.532 -16.348 50.957 1.00 20.52 184 HIS A O 1
ATOM 1351 N N . HIS A 1 185 ? 31.853 -16.764 48.844 1.00 24.84 185 HIS A N 1
ATOM 1352 C CA . HIS A 1 185 ? 33.067 -17.478 48.466 1.00 27.51 185 HIS A CA 1
ATOM 1353 C C . HIS A 1 185 ? 34.290 -16.619 48.702 1.00 26.17 185 HIS A C 1
ATOM 1354 O O . HIS A 1 185 ? 35.273 -17.075 49.294 1.00 26.42 185 HIS A O 1
ATOM 1361 N N . PHE A 1 186 ? 34.223 -15.375 48.240 1.00 23.82 186 PHE A N 1
ATOM 1362 C CA . PHE A 1 186 ? 35.318 -14.437 48.418 1.00 23.07 186 PHE A CA 1
ATOM 1363 C C . PHE A 1 186 ? 35.621 -14.261 49.906 1.00 23.53 186 PHE A C 1
ATOM 1364 O O . PHE A 1 186 ? 36.772 -14.359 50.328 1.00 24.35 186 PHE A O 1
ATOM 1372 N N . CYS A 1 187 ? 34.590 -13.998 50.702 1.00 22.42 187 CYS A N 1
ATOM 1373 C CA . CYS A 1 187 ? 34.782 -13.797 52.137 1.00 22.70 187 CYS A CA 1
ATOM 1374 C C . CYS A 1 187 ? 35.460 -14.982 52.799 1.00 23.12 187 CYS A C 1
ATOM 1375 O O . CYS A 1 187 ? 36.411 -14.808 53.556 1.00 23.45 187 CYS A O 1
ATOM 1378 N N . GLN A 1 188 ? 34.975 -16.185 52.508 1.00 24.88 188 GLN A N 1
ATOM 1379 C CA . GLN A 1 188 ? 35.544 -17.405 53.080 1.00 26.16 188 GLN A CA 1
ATOM 1380 C C . GLN A 1 188 ? 37.070 -17.453 52.965 1.00 27.11 188 GLN A C 1
ATOM 1381 O O . GLN A 1 188 ? 37.778 -17.655 53.959 1.00 25.60 188 GLN A O 1
ATOM 1387 N N . GLN A 1 189 ? 37.565 -17.253 51.748 1.00 25.31 189 GLN A N 1
ATOM 1388 C CA . GLN A 1 189 ? 38.993 -17.297 51.470 1.00 25.63 189 GLN A CA 1
ATOM 1389 C C . GLN A 1 189 ? 39.827 -16.151 52.032 1.00 25.35 189 GLN A C 1
ATOM 1390 O O . GLN A 1 189 ? 41.045 -16.284 52.171 1.00 25.66 189 GLN A O 1
ATOM 1396 N N . GLN A 1 190 ? 39.186 -15.030 52.355 1.00 23.77 190 GLN A N 1
ATOM 1397 C CA . GLN A 1 190 ? 39.903 -13.897 52.936 1.00 25.20 190 GLN A CA 1
ATOM 1398 C C . GLN A 1 190 ? 39.869 -14.013 54.458 1.00 24.71 190 GLN A C 1
ATOM 1399 O O . GLN A 1 190 ? 40.629 -13.349 55.159 1.00 24.74 190 GLN A O 1
ATOM 1405 N N . GLY A 1 191 ? 38.985 -14.865 54.963 1.00 25.57 191 GLY A N 1
ATOM 1406 C CA . GLY A 1 191 ? 38.853 -15.009 56.401 1.00 26.70 191 GLY A CA 1
ATOM 1407 C C . GLY A 1 191 ? 37.939 -13.919 56.948 1.00 27.36 191 GLY A C 1
ATOM 1408 O O . GLY A 1 191 ? 38.030 -13.547 58.121 1.00 28.25 191 GLY A O 1
ATOM 1409 N N . TRP A 1 192 ? 37.063 -13.396 56.091 1.00 26.18 192 TRP A N 1
ATOM 1410 C CA . TRP A 1 192 ? 36.115 -12.349 56.486 1.00 25.65 192 TRP A CA 1
ATOM 1411 C C . TRP A 1 192 ? 34.753 -12.966 56.740 1.00 25.54 192 TRP A C 1
ATOM 1412 O O . TRP A 1 192 ? 34.434 -14.020 56.190 1.00 23.84 192 TRP A O 1
ATOM 1423 N N . ASP A 1 193 ? 33.943 -12.295 57.555 1.00 26.10 193 ASP A N 1
ATOM 1424 C CA . ASP A 1 193 ? 32.601 -12.783 57.838 1.00 28.17 193 ASP A CA 1
ATOM 1425 C C . ASP A 1 193 ? 31.683 -12.434 56.679 1.00 26.31 193 ASP A C 1
ATOM 1426 O O . ASP A 1 193 ? 31.840 -11.391 56.045 1.00 25.76 193 ASP A O 1
ATOM 1431 N N . PHE A 1 194 ? 30.737 -13.324 56.401 1.00 25.88 194 PHE A N 1
ATOM 1432 C CA . PHE A 1 194 ? 29.752 -13.098 55.352 1.00 25.27 194 PHE A CA 1
ATOM 1433 C C . PHE A 1 194 ? 28.466 -12.724 56.089 1.00 25.17 194 PHE A C 1
ATOM 1434 O O . PHE A 1 194 ? 27.704 -13.596 56.513 1.00 25.16 194 PHE A O 1
ATOM 1442 N N . HIS A 1 195 ? 28.257 -11.419 56.243 1.00 25.53 195 HIS A N 1
ATOM 1443 C CA . HIS A 1 195 ? 27.106 -10.837 56.941 1.00 25.39 195 HIS A CA 1
ATOM 1444 C C . HIS A 1 195 ? 26.108 -10.412 55.853 1.00 23.68 195 HIS A C 1
ATOM 1445 O O . HIS A 1 195 ? 26.220 -9.322 55.292 1.00 21.86 195 HIS A O 1
ATOM 1452 N N . TYR A 1 196 ? 25.134 -11.275 55.567 1.00 21.51 196 TYR A N 1
ATOM 1453 C CA . TYR A 1 196 ? 24.154 -11.020 54.511 1.00 20.52 196 TYR A CA 1
ATOM 1454 C C . TYR A 1 196 ? 22.683 -11.046 54.942 1.00 20.31 196 TYR A C 1
ATOM 1455 O O . TYR A 1 196 ? 22.234 -11.985 55.596 1.00 19.64 196 TYR A O 1
ATOM 1464 N N . ALA A 1 197 ? 21.941 -10.007 54.564 1.00 20.92 197 ALA A N 1
ATOM 1465 C CA . ALA A 1 197 ? 20.512 -9.902 54.879 1.00 20.43 197 ALA A CA 1
ATOM 1466 C C . ALA A 1 197 ? 19.718 -9.793 53.585 1.00 20.30 197 ALA A C 1
ATOM 1467 O O . ALA A 1 197 ? 20.010 -8.938 52.756 1.00 20.46 197 ALA A O 1
ATOM 1469 N N . CYS A 1 198 ? 18.731 -10.666 53.406 1.00 20.14 198 CYS A N 1
ATOM 1470 C CA . CYS A 1 198 ? 17.895 -10.632 52.207 1.00 20.22 198 CYS A CA 1
ATOM 1471 C C . CYS A 1 198 ? 16.469 -10.355 52.657 1.00 20.76 198 CYS A C 1
ATOM 1472 O O . CYS A 1 198 ? 15.793 -11.226 53.212 1.00 21.21 198 CYS A O 1
ATOM 1475 N N . LEU A 1 199 ? 16.018 -9.131 52.407 1.00 20.21 199 LEU A N 1
ATOM 1476 C CA . LEU A 1 199 ? 14.688 -8.704 52.813 1.00 18.69 199 LEU A CA 1
ATOM 1477 C C . LEU A 1 199 ? 13.675 -8.638 51.679 1.00 18.96 199 LEU A C 1
ATOM 1478 O O . LEU A 1 199 ? 13.927 -8.032 50.632 1.00 17.29 199 LEU A O 1
ATOM 1483 N N . GLY A 1 200 ? 12.524 -9.263 51.915 1.00 18.28 200 GLY A N 1
ATOM 1484 C CA . GLY A 1 200 ? 11.447 -9.278 50.943 1.00 18.48 200 GLY A CA 1
ATOM 1485 C C . GLY A 1 200 ? 11.464 -10.488 50.034 1.00 18.72 200 GLY A C 1
ATOM 1486 O O . GLY A 1 200 ? 10.822 -10.492 48.980 1.00 17.83 200 GLY A O 1
ATOM 1487 N N . VAL A 1 201 ? 12.185 -11.525 50.446 1.00 18.12 201 VAL A N 1
ATOM 1488 C CA . VAL A 1 201 ? 12.291 -12.725 49.637 1.00 20.13 201 VAL A CA 1
ATOM 1489 C C . VAL A 1 201 ? 10.949 -13.462 49.466 1.00 20.27 201 VAL A C 1
ATOM 1490 O O . VAL A 1 201 ? 10.157 -13.587 50.409 1.00 19.41 201 VAL A O 1
ATOM 1494 N N . SER A 1 202 ? 10.687 -13.918 48.242 1.00 19.41 202 SER A N 1
ATOM 1495 C CA . SER A 1 202 ? 9.458 -14.649 47.936 1.00 19.95 202 SER A CA 1
ATOM 1496 C C . SER A 1 202 ? 9.710 -16.162 47.976 1.00 20.61 202 SER A C 1
ATOM 1497 O O . SER A 1 202 ? 10.546 -16.683 47.228 1.00 20.03 202 SER A O 1
ATOM 1500 N N . ARG A 1 203 ? 8.992 -16.871 48.843 1.00 18.70 203 ARG A N 1
ATOM 1501 C CA . ARG A 1 203 ? 9.179 -18.308 48.932 1.00 19.22 203 ARG A CA 1
ATOM 1502 C C . ARG A 1 203 ? 8.669 -18.999 47.665 1.00 19.86 203 ARG A C 1
ATOM 1503 O O . ARG A 1 203 ? 9.014 -20.148 47.394 1.00 20.33 203 ARG A O 1
ATOM 1511 N N . ALA A 1 204 ? 7.852 -18.293 46.889 1.00 20.51 204 ALA A N 1
ATOM 1512 C CA . ALA A 1 204 ? 7.317 -18.834 45.642 1.00 20.37 204 ALA A CA 1
ATOM 1513 C C . ALA A 1 204 ? 8.323 -18.636 44.516 1.00 21.63 204 ALA A C 1
ATOM 1514 O O . ALA A 1 204 ? 8.224 -19.276 43.473 1.00 22.38 204 ALA A O 1
ATOM 1516 N N . SER A 1 205 ? 9.290 -17.747 44.735 1.00 21.69 205 SER A N 1
ATOM 1517 C CA . SER A 1 205 ? 10.308 -17.443 43.731 1.00 22.85 205 SER A CA 1
ATOM 1518 C C . SER A 1 205 ? 11.646 -18.126 43.990 1.00 22.48 205 SER A C 1
ATOM 1519 O O . SER A 1 205 ? 12.547 -18.059 43.162 1.00 23.76 205 SER A O 1
ATOM 1522 N N . ASN A 1 206 ? 11.780 -18.774 45.139 1.00 22.05 206 ASN A N 1
ATOM 1523 C CA . ASN A 1 206 ? 13.021 -19.451 45.482 1.00 22.28 206 ASN A CA 1
ATOM 1524 C C . ASN A 1 206 ? 12.735 -20.891 45.857 1.00 22.77 206 ASN A C 1
ATOM 1525 O O . ASN A 1 206 ? 11.933 -21.163 46.753 1.00 23.46 206 ASN A O 1
ATOM 1530 N N . THR A 1 207 ? 13.398 -21.815 45.171 1.00 22.37 207 THR A N 1
ATOM 1531 C CA . THR A 1 207 ? 13.200 -23.234 45.425 1.00 21.68 207 THR A CA 1
ATOM 1532 C C . THR A 1 207 ? 13.814 -23.639 46.762 1.00 22.04 207 THR A C 1
ATOM 1533 O O . THR A 1 207 ? 14.595 -22.883 47.351 1.00 21.33 207 THR A O 1
ATOM 1537 N N . PRO A 1 208 ? 13.449 -24.830 47.272 1.00 21.65 208 PRO A N 1
ATOM 1538 C CA . PRO A 1 208 ? 13.978 -25.322 48.550 1.00 21.41 208 PRO A CA 1
ATOM 1539 C C . PRO A 1 208 ? 15.509 -25.262 48.624 1.00 22.27 208 PRO A C 1
ATOM 1540 O O . PRO A 1 208 ? 16.084 -24.997 49.687 1.00 22.37 208 PRO A O 1
ATOM 1544 N N . ALA A 1 209 ? 16.159 -25.500 47.486 1.00 22.14 209 ALA A N 1
ATOM 1545 C CA . ALA A 1 209 ? 17.620 -25.482 47.408 1.00 23.35 209 ALA A CA 1
ATOM 1546 C C . ALA A 1 209 ? 18.206 -24.147 47.866 1.00 23.91 209 ALA A C 1
ATOM 1547 O O . ALA A 1 209 ? 19.173 -24.114 48.635 1.00 25.19 209 ALA A O 1
ATOM 1549 N N . LEU A 1 210 ? 17.617 -23.049 47.399 1.00 23.04 210 LEU A N 1
ATOM 1550 C CA . LEU A 1 210 ? 18.100 -21.721 47.750 1.00 22.24 210 LEU A CA 1
ATOM 1551 C C . LEU A 1 210 ? 17.894 -21.379 49.223 1.00 22.62 210 LEU A C 1
ATOM 1552 O O . LEU A 1 210 ? 18.739 -20.724 49.836 1.00 22.40 210 LEU A O 1
ATOM 1557 N N . PHE A 1 211 ? 16.777 -21.817 49.792 1.00 22.90 211 PHE A N 1
ATOM 1558 C CA . PHE A 1 211 ? 16.520 -21.568 51.208 1.00 23.16 211 PHE A CA 1
ATOM 1559 C C . PHE A 1 211 ? 17.517 -22.371 52.040 1.00 24.87 211 PHE A C 1
ATOM 1560 O O . PHE A 1 211 ? 18.015 -21.881 53.051 1.00 25.91 211 PHE A O 1
ATOM 1568 N N . GLU A 1 212 ? 17.814 -23.597 51.604 1.00 26.54 212 GLU A N 1
ATOM 1569 C CA . GLU A 1 212 ? 18.774 -24.464 52.296 1.00 28.97 212 GLU A CA 1
ATOM 1570 C C . GLU A 1 212 ? 20.165 -23.826 52.309 1.00 28.54 212 GLU A C 1
ATOM 1571 O O . GLU A 1 212 ? 20.869 -23.852 53.320 1.00 27.58 212 GLU A O 1
ATOM 1577 N N . ARG A 1 213 ? 20.548 -23.271 51.162 1.00 27.41 213 ARG A N 1
ATOM 1578 C CA . ARG A 1 213 ? 21.831 -22.588 50.976 1.00 27.55 213 ARG A CA 1
ATOM 1579 C C . ARG A 1 213 ? 21.894 -21.361 51.902 1.00 27.18 213 ARG A C 1
ATOM 1580 O O . ARG A 1 213 ? 22.915 -21.111 52.553 1.00 27.14 213 ARG A O 1
ATOM 1588 N N . ALA A 1 214 ? 20.790 -20.615 51.966 1.00 25.86 214 ALA A N 1
ATOM 1589 C CA . ALA A 1 214 ? 20.700 -19.419 52.801 1.00 24.68 214 ALA A CA 1
ATOM 1590 C C . ALA A 1 214 ? 20.882 -19.756 54.277 1.00 24.46 214 ALA A C 1
ATOM 1591 O O . ALA A 1 214 ? 21.624 -19.081 54.990 1.00 24.05 214 ALA A O 1
ATOM 1593 N N . ASP A 1 215 ? 20.198 -20.798 54.737 1.00 25.81 215 ASP A N 1
ATOM 1594 C CA . ASP A 1 215 ? 20.303 -21.204 56.131 1.00 27.60 215 ASP A CA 1
ATOM 1595 C C . ASP A 1 215 ? 21.714 -21.693 56.411 1.00 29.35 215 ASP A C 1
ATOM 1596 O O . ASP A 1 215 ? 22.307 -21.376 57.447 1.00 30.78 215 ASP A O 1
ATOM 1601 N N . LYS A 1 216 ? 22.254 -22.470 55.484 1.00 30.06 216 LYS A N 1
ATOM 1602 C CA . LYS A 1 216 ? 23.603 -22.986 55.644 1.00 32.14 216 LYS A CA 1
ATOM 1603 C C . LYS A 1 216 ? 24.612 -21.845 55.843 1.00 30.74 216 LYS A C 1
ATOM 1604 O O . LYS A 1 216 ? 25.499 -21.941 56.692 1.00 30.63 216 LYS A O 1
ATOM 1610 N N . LEU A 1 217 ? 24.469 -20.767 55.072 1.00 27.88 217 LEU A N 1
ATOM 1611 C CA . LEU A 1 217 ? 25.390 -19.634 55.169 1.00 27.01 217 LEU A CA 1
ATOM 1612 C C . LEU A 1 217 ? 25.041 -18.631 56.274 1.00 26.49 217 LEU A C 1
ATOM 1613 O O . LEU A 1 217 ? 25.708 -17.607 56.421 1.00 26.70 217 LEU A O 1
ATOM 1618 N N . GLY A 1 218 ? 23.996 -18.925 57.044 1.00 27.11 218 GLY A N 1
ATOM 1619 C CA . GLY A 1 218 ? 23.600 -18.044 58.134 1.00 26.10 218 GLY A CA 1
ATOM 1620 C C . GLY A 1 218 ? 22.999 -16.717 57.710 1.00 26.18 218 GLY A C 1
ATOM 1621 O O . GLY A 1 218 ? 23.143 -15.699 58.395 1.00 24.74 218 GLY A O 1
ATOM 1622 N N . VAL A 1 219 ? 22.315 -16.725 56.574 1.00 24.89 219 VAL A N 1
ATOM 1623 C CA . VAL A 1 219 ? 21.698 -15.515 56.065 1.00 23.04 219 VAL A CA 1
ATOM 1624 C C . VAL A 1 219 ? 20.441 -15.151 56.847 1.00 23.15 219 VAL A C 1
ATOM 1625 O O . VAL A 1 219 ? 19.632 -16.023 57.183 1.00 23.36 219 VAL A O 1
ATOM 1629 N N . TRP A 1 220 ? 20.280 -13.865 57.143 1.00 21.95 220 TRP A N 1
ATOM 1630 C CA . TRP A 1 220 ? 19.077 -13.406 57.826 1.00 22.38 220 TRP A CA 1
ATOM 1631 C C . TRP A 1 220 ? 18.122 -12.918 56.747 1.00 22.42 220 TRP A C 1
ATOM 1632 O O . TRP A 1 220 ? 18.443 -11.996 56.001 1.00 22.66 220 TRP A O 1
ATOM 1643 N N . TYR A 1 221 ? 16.950 -13.533 56.653 1.00 22.34 221 TYR A N 1
ATOM 1644 C CA . TYR A 1 221 ? 15.999 -13.112 55.640 1.00 23.62 221 TYR A CA 1
ATOM 1645 C C . TYR A 1 221 ? 14.592 -12.976 56.177 1.00 23.97 221 TYR A C 1
ATOM 1646 O O . TYR A 1 221 ? 14.194 -13.679 57.108 1.00 24.56 221 TYR A O 1
ATOM 1655 N N . VAL A 1 222 ? 13.859 -12.036 55.589 1.00 22.91 222 VAL A N 1
ATOM 1656 C CA . VAL A 1 222 ? 12.474 -11.778 55.945 1.00 21.67 222 VAL A CA 1
ATOM 1657 C C . VAL A 1 222 ? 11.666 -11.954 54.668 1.00 21.92 222 VAL A C 1
ATOM 1658 O O . VAL A 1 222 ? 11.908 -11.256 53.680 1.00 22.84 222 VAL A O 1
ATOM 1662 N N . GLU A 1 223 ? 10.721 -12.892 54.678 1.00 21.05 223 GLU A N 1
ATOM 1663 C CA . GLU A 1 223 ? 9.889 -13.148 53.502 1.00 21.26 223 GLU A CA 1
ATOM 1664 C C . GLU A 1 223 ? 8.912 -12.010 53.246 1.00 20.82 223 GLU A C 1
ATOM 1665 O O . GLU A 1 223 ? 8.504 -11.310 54.180 1.00 18.55 223 GLU A O 1
ATOM 1671 N N . ASP A 1 224 ? 8.539 -11.825 51.980 1.00 19.10 224 ASP A N 1
ATOM 1672 C CA . ASP A 1 224 ? 7.622 -10.756 51.621 1.00 19.58 224 ASP A CA 1
ATOM 1673 C C . ASP A 1 224 ? 6.399 -10.689 52.532 1.00 21.10 224 ASP A C 1
ATOM 1674 O O . ASP A 1 224 ? 6.053 -9.622 53.044 1.00 22.21 224 ASP A O 1
ATOM 1679 N N . LYS A 1 225 ? 5.762 -11.834 52.750 1.00 21.39 225 LYS A N 1
ATOM 1680 C CA . LYS A 1 225 ? 4.559 -11.913 53.570 1.00 23.59 225 LYS A CA 1
ATOM 1681 C C . LYS A 1 225 ? 4.771 -11.587 55.049 1.00 23.85 225 LYS A C 1
ATOM 1682 O O . LYS A 1 225 ? 3.806 -11.390 55.783 1.00 23.87 225 LYS A O 1
ATOM 1688 N N . ALA A 1 226 ? 6.022 -11.531 55.490 1.00 23.32 226 ALA A N 1
ATOM 1689 C CA . ALA A 1 226 ? 6.312 -11.248 56.892 1.00 23.02 226 ALA A CA 1
ATOM 1690 C C . ALA A 1 226 ? 6.269 -9.760 57.237 1.00 25.26 226 ALA A C 1
ATOM 1691 O O . ALA A 1 226 ? 6.237 -9.394 58.415 1.00 26.47 226 ALA A O 1
ATOM 1693 N N . PHE A 1 227 ? 6.270 -8.905 56.216 1.00 25.48 227 PHE A N 1
ATOM 1694 C CA . PHE A 1 227 ? 6.226 -7.454 56.421 1.00 27.27 227 PHE A CA 1
ATOM 1695 C C . PHE A 1 227 ? 4.795 -6.972 56.659 1.00 29.88 227 PHE A C 1
ATOM 1696 O O . PHE A 1 227 ? 3.905 -7.208 55.841 1.00 30.10 227 PHE A O 1
ATOM 1704 N N . SER A 1 228 ? 4.585 -6.292 57.780 1.00 31.46 228 SER A N 1
ATOM 1705 C CA . SER A 1 228 ? 3.274 -5.759 58.135 1.00 32.25 228 SER A CA 1
ATOM 1706 C C . SER A 1 228 ? 3.469 -4.779 59.282 1.00 31.72 228 SER A C 1
ATOM 1707 O O . SER A 1 228 ? 4.481 -4.831 59.978 1.00 31.84 228 SER A O 1
ATOM 1710 N N . PRO A 1 229 ? 2.504 -3.869 59.491 1.00 32.27 229 PRO A N 1
ATOM 1711 C CA . PRO A 1 229 ? 2.611 -2.890 60.575 1.00 33.71 229 PRO A CA 1
ATOM 1712 C C . PRO A 1 229 ? 2.833 -3.561 61.933 1.00 35.23 229 PRO A C 1
ATOM 1713 O O . PRO A 1 229 ? 3.517 -3.020 62.801 1.00 36.76 229 PRO A O 1
ATOM 1717 N N . LEU A 1 230 ? 2.268 -4.753 62.098 1.00 36.37 230 LEU A N 1
ATOM 1718 C CA . LEU A 1 230 ? 2.375 -5.496 63.350 1.00 37.53 230 LEU A CA 1
ATOM 1719 C C . LEU A 1 230 ? 3.730 -6.151 63.623 1.00 37.17 230 LEU A C 1
ATOM 1720 O O . LEU A 1 230 ? 4.120 -6.326 64.782 1.00 35.61 230 LEU A O 1
ATOM 1725 N N . SER A 1 231 ? 4.443 -6.511 62.559 1.00 36.01 231 SER A N 1
ATOM 1726 C CA . SER A 1 231 ? 5.740 -7.169 62.695 1.00 35.36 231 SER A CA 1
ATOM 1727 C C . SER A 1 231 ? 6.917 -6.205 62.647 1.00 34.98 231 SER A C 1
ATOM 1728 O O . SER A 1 231 ? 8.067 -6.607 62.811 1.00 33.83 231 SER A O 1
ATOM 1731 N N . LEU A 1 232 ? 6.630 -4.932 62.426 1.00 35.94 232 LEU A N 1
ATOM 1732 C CA . LEU A 1 232 ? 7.681 -3.935 62.340 1.00 37.66 232 LEU A CA 1
ATOM 1733 C C . LEU A 1 232 ? 8.626 -3.968 63.548 1.00 38.23 232 LEU A C 1
ATOM 1734 O O . LEU A 1 232 ? 9.846 -3.926 63.393 1.00 37.60 232 LEU A O 1
ATOM 1739 N N . LYS A 1 233 ? 8.065 -4.049 64.749 1.00 38.84 233 LYS A N 1
ATOM 1740 C CA . LYS A 1 233 ? 8.878 -4.092 65.959 1.00 40.41 233 LYS A CA 1
ATOM 1741 C C . LYS A 1 233 ? 9.868 -5.250 65.920 1.00 39.52 233 LYS A C 1
ATOM 1742 O O . LYS A 1 233 ? 11.033 -5.091 66.267 1.00 39.84 233 LYS A O 1
ATOM 1748 N N . ASP A 1 234 ? 9.393 -6.417 65.499 1.00 38.87 234 ASP A N 1
ATOM 1749 C CA . ASP A 1 234 ? 10.229 -7.611 65.429 1.00 38.84 234 ASP A CA 1
ATOM 1750 C C . ASP A 1 234 ? 11.357 -7.482 64.415 1.00 36.36 234 ASP A C 1
ATOM 1751 O O . ASP A 1 234 ? 12.522 -7.721 64.731 1.00 35.48 234 ASP A O 1
ATOM 1756 N N . HIS A 1 235 ? 11.004 -7.097 63.196 1.00 32.74 235 HIS A N 1
ATOM 1757 C CA . HIS A 1 235 ? 11.983 -6.979 62.131 1.00 30.34 235 HIS A CA 1
ATOM 1758 C C . HIS A 1 235 ? 12.937 -5.798 62.209 1.00 28.76 235 HIS A C 1
ATOM 1759 O O . HIS A 1 235 ? 14.090 -5.928 61.803 1.00 28.84 235 HIS A O 1
ATOM 1766 N N . LEU A 1 236 ? 12.488 -4.655 62.724 1.00 27.06 236 LEU A N 1
ATOM 1767 C CA . LEU A 1 236 ? 13.400 -3.522 62.858 1.00 26.90 236 LEU A CA 1
ATOM 1768 C C . LEU A 1 236 ? 14.443 -3.855 63.923 1.00 26.12 236 LEU A C 1
ATOM 1769 O O . LEU A 1 236 ? 15.597 -3.434 63.824 1.00 27.20 236 LEU A O 1
ATOM 1774 N N . THR A 1 237 ? 14.044 -4.621 64.935 1.00 23.41 237 THR A N 1
ATOM 1775 C CA . THR A 1 237 ? 14.978 -5.012 65.983 1.00 23.66 237 THR A CA 1
ATOM 1776 C C . THR A 1 237 ? 16.003 -5.981 65.390 1.00 23.66 237 THR A C 1
ATOM 1777 O O . THR A 1 237 ? 17.188 -5.923 65.713 1.00 23.56 237 THR A O 1
ATOM 1781 N N . GLN A 1 238 ? 15.544 -6.869 64.516 1.00 23.34 238 GLN A N 1
ATOM 1782 C CA . GLN A 1 238 ? 16.438 -7.814 63.859 1.00 24.82 238 GLN A CA 1
ATOM 1783 C C . GLN A 1 238 ? 17.404 -7.026 62.982 1.00 23.27 238 GLN A C 1
ATOM 1784 O O . GLN A 1 238 ? 18.605 -7.311 62.944 1.00 21.20 238 GLN A O 1
ATOM 1790 N N . LEU A 1 239 ? 16.865 -6.026 62.286 1.00 21.55 239 LEU A N 1
ATOM 1791 C CA . LEU A 1 239 ? 17.670 -5.181 61.412 1.00 20.46 239 LEU A CA 1
ATOM 1792 C C . LEU A 1 239 ? 18.708 -4.450 62.235 1.00 21.22 239 LEU A C 1
ATOM 1793 O O . LEU A 1 239 ? 19.867 -4.344 61.832 1.00 21.73 239 LEU A O 1
ATOM 1798 N N . GLN A 1 240 ? 18.285 -3.943 63.389 1.00 19.89 240 GLN A N 1
ATOM 1799 C CA . GLN A 1 240 ? 19.183 -3.214 64.269 1.00 19.79 240 GLN A CA 1
ATOM 1800 C C . GLN A 1 240 ? 20.363 -4.073 64.686 1.00 20.54 240 GLN A C 1
ATOM 1801 O O . GLN A 1 240 ? 21.516 -3.632 64.652 1.00 21.41 240 GLN A O 1
ATOM 1807 N N . HIS A 1 241 ? 20.072 -5.302 65.090 1.00 20.77 241 HIS A N 1
ATOM 1808 C CA . HIS A 1 241 ? 21.122 -6.210 65.521 1.00 21.77 241 HIS A CA 1
ATOM 1809 C C . HIS A 1 241 ? 22.042 -6.571 64.362 1.00 21.68 241 HIS A C 1
ATOM 1810 O O . HIS A 1 241 ? 23.246 -6.734 64.553 1.00 21.59 241 HIS A O 1
ATOM 1817 N N . PHE A 1 242 ? 21.482 -6.679 63.160 1.00 21.13 242 PHE A N 1
ATOM 1818 C CA . PHE A 1 242 ? 22.294 -6.977 61.988 1.00 20.49 242 PHE A CA 1
ATOM 1819 C C . PHE A 1 242 ? 23.285 -5.819 61.825 1.00 21.68 242 PHE A C 1
ATOM 1820 O O . PHE A 1 242 ? 24.492 -6.032 61.658 1.00 21.88 242 PHE A O 1
ATOM 1828 N N . ILE A 1 243 ? 22.764 -4.593 61.885 1.00 20.55 243 ILE A N 1
ATOM 1829 C CA . ILE A 1 243 ? 23.586 -3.391 61.752 1.00 21.41 243 ILE A CA 1
ATOM 1830 C C . ILE A 1 243 ? 24.634 -3.286 62.871 1.00 23.18 243 ILE A C 1
ATOM 1831 O O . ILE A 1 243 ? 25.781 -2.901 62.624 1.00 24.27 243 ILE A O 1
ATOM 1836 N N . ASP A 1 244 ? 24.243 -3.637 64.095 1.00 23.50 244 ASP A N 1
ATOM 1837 C CA . ASP A 1 244 ? 25.159 -3.583 65.230 1.00 23.45 244 ASP A CA 1
ATOM 1838 C C . ASP A 1 244 ? 26.401 -4.433 64.997 1.00 24.37 244 ASP A C 1
ATOM 1839 O O . ASP A 1 244 ? 27.488 -4.088 65.448 1.00 25.57 244 ASP A O 1
ATOM 1844 N N . ASP A 1 245 ? 26.245 -5.549 64.297 1.00 26.99 245 ASP A N 1
ATOM 1845 C CA . ASP A 1 245 ? 27.379 -6.442 64.087 1.00 29.55 245 ASP A CA 1
ATOM 1846 C C . ASP A 1 245 ? 28.313 -6.190 62.913 1.00 28.77 245 ASP A C 1
ATOM 1847 O O . ASP A 1 245 ? 29.043 -7.088 62.505 1.00 28.90 245 ASP A O 1
ATOM 1852 N N . CYS A 1 246 ? 28.301 -4.984 62.363 1.00 27.45 246 CYS A N 1
ATOM 1853 C CA . CYS A 1 246 ? 29.216 -4.695 61.277 1.00 27.13 246 CYS A CA 1
ATOM 1854 C C . CYS A 1 246 ? 29.707 -3.261 61.371 1.00 26.99 246 CYS A C 1
ATOM 1855 O O . CYS A 1 246 ? 29.140 -2.444 62.102 1.00 27.17 246 CYS A O 1
ATOM 1858 N N . ASP A 1 247 ? 30.782 -2.962 60.654 1.00 25.59 247 ASP A N 1
ATOM 1859 C CA . ASP A 1 247 ? 31.355 -1.628 60.680 1.00 26.17 247 ASP A CA 1
ATOM 1860 C C . ASP A 1 247 ? 31.032 -0.858 59.411 1.00 24.70 247 ASP A C 1
ATOM 1861 O O . ASP A 1 247 ? 31.042 0.369 59.400 1.00 24.32 247 ASP A O 1
ATOM 1866 N N . TYR A 1 248 ? 30.745 -1.586 58.341 1.00 23.48 248 TYR A N 1
ATOM 1867 C CA . TYR A 1 248 ? 30.433 -0.961 57.065 1.00 22.97 248 TYR A CA 1
ATOM 1868 C C . TYR A 1 248 ? 29.171 -1.586 56.516 1.00 22.54 248 TYR A C 1
ATOM 1869 O O . TYR A 1 248 ? 28.889 -2.754 56.775 1.00 21.90 248 TYR A O 1
ATOM 1878 N N . LEU A 1 249 ? 28.416 -0.802 55.756 1.00 20.59 249 LEU A N 1
ATOM 1879 C CA . LEU A 1 249 ? 27.184 -1.283 55.163 1.00 19.70 249 LEU A CA 1
ATOM 1880 C C . LEU A 1 249 ? 27.229 -1.129 53.653 1.00 19.11 249 LEU A C 1
ATOM 1881 O O . LEU A 1 249 ? 27.752 -0.139 53.139 1.00 18.95 249 LEU A O 1
ATOM 1886 N N . TYR A 1 250 ? 26.690 -2.127 52.959 1.00 18.57 250 TYR A N 1
ATOM 1887 C CA . TYR A 1 250 ? 26.582 -2.121 51.502 1.00 18.10 250 TYR A CA 1
ATOM 1888 C C . TYR A 1 250 ? 25.097 -2.383 51.220 1.00 17.88 250 TYR A C 1
ATOM 1889 O O . TYR A 1 250 ? 24.592 -3.480 51.476 1.00 17.71 250 TYR A O 1
ATOM 1898 N N . LEU A 1 251 ? 24.404 -1.361 50.722 1.00 16.49 251 LEU A N 1
ATOM 1899 C CA . LEU A 1 251 ? 22.982 -1.457 50.426 1.00 17.30 251 LEU A CA 1
ATOM 1900 C C . LEU A 1 251 ? 22.735 -1.779 48.961 1.00 19.07 251 LEU A C 1
ATOM 1901 O O . LEU A 1 251 ? 23.179 -1.057 48.070 1.00 19.12 251 LEU A O 1
ATOM 1906 N N . THR A 1 252 ? 22.023 -2.866 48.709 1.00 18.77 252 THR A N 1
ATOM 1907 C CA . THR A 1 252 ? 21.743 -3.237 47.337 1.00 21.49 252 THR A CA 1
ATOM 1908 C C . THR A 1 252 ? 20.243 -3.461 47.184 1.00 21.95 252 THR A C 1
ATOM 1909 O O . THR A 1 252 ? 19.636 -4.221 47.936 1.00 22.90 252 THR A O 1
ATOM 1913 N N . ILE A 1 253 ? 19.647 -2.763 46.221 1.00 21.10 253 ILE A N 1
ATOM 1914 C CA . ILE A 1 253 ? 18.213 -2.862 45.976 1.00 20.45 253 ILE A CA 1
ATOM 1915 C C . ILE A 1 253 ? 17.903 -3.437 44.603 1.00 21.36 253 ILE A C 1
ATOM 1916 O O . ILE A 1 253 ? 18.339 -2.895 43.581 1.00 20.55 253 ILE A O 1
ATOM 1921 N N . ASP A 1 254 ? 17.162 -4.543 44.592 1.00 20.64 254 ASP A N 1
ATOM 1922 C CA . ASP A 1 254 ? 16.732 -5.187 43.351 1.00 21.51 254 ASP A CA 1
ATOM 1923 C C . ASP A 1 254 ? 15.298 -4.659 43.158 1.00 21.38 254 ASP A C 1
ATOM 1924 O O . ASP A 1 254 ? 14.421 -4.902 43.993 1.00 20.39 254 ASP A O 1
ATOM 1929 N N . LEU A 1 255 ? 15.057 -3.913 42.082 1.00 20.29 255 LEU A N 1
ATOM 1930 C CA . LEU A 1 255 ? 13.725 -3.359 41.855 1.00 19.82 255 LEU A CA 1
ATOM 1931 C C . LEU A 1 255 ? 12.614 -4.404 41.775 1.00 18.85 255 LEU A C 1
ATOM 1932 O O . LEU A 1 255 ? 11.436 -4.059 41.890 1.00 18.54 255 LEU A O 1
ATOM 1937 N N . ASP A 1 256 ? 12.980 -5.672 41.585 1.00 19.25 256 ASP A N 1
ATOM 1938 C CA . ASP A 1 256 ? 11.978 -6.731 41.512 1.00 20.85 256 ASP A CA 1
ATOM 1939 C C . ASP A 1 256 ? 11.435 -7.083 42.899 1.00 19.69 256 ASP A C 1
ATOM 1940 O O . ASP A 1 256 ? 10.608 -7.984 43.039 1.00 21.15 256 ASP A O 1
ATOM 1945 N N . VAL A 1 257 ? 11.887 -6.372 43.928 1.00 17.80 257 VAL A N 1
ATOM 1946 C CA . VAL A 1 257 ? 11.377 -6.640 45.266 1.00 16.78 257 VAL A CA 1
ATOM 1947 C C . VAL A 1 257 ? 10.034 -5.932 45.453 1.00 18.29 257 VAL A C 1
ATOM 1948 O O . VAL A 1 257 ? 9.240 -6.306 46.313 1.00 17.47 257 VAL A O 1
ATOM 1952 N N . PHE A 1 258 ? 9.799 -4.904 44.639 1.00 18.12 258 PHE A N 1
ATOM 1953 C CA . PHE A 1 258 ? 8.571 -4.104 44.698 1.00 18.83 258 PHE A CA 1
ATOM 1954 C C . PHE A 1 258 ? 7.431 -4.703 43.870 1.00 18.33 258 PHE A C 1
ATOM 1955 O O . PHE A 1 258 ? 7.676 -5.368 42.863 1.00 18.92 258 PHE A O 1
ATOM 1963 N N . PRO A 1 259 ? 6.169 -4.458 44.280 1.00 18.42 259 PRO A N 1
ATOM 1964 C CA . PRO A 1 259 ? 4.999 -4.979 43.558 1.00 19.38 259 PRO A CA 1
ATOM 1965 C C . PRO A 1 259 ? 5.114 -4.624 42.071 1.00 19.98 259 PRO A C 1
ATOM 1966 O O . PRO A 1 259 ? 5.615 -3.552 41.729 1.00 20.99 259 PRO A O 1
ATOM 1970 N N . ALA A 1 260 ? 4.655 -5.513 41.195 1.00 19.49 260 ALA A N 1
ATOM 1971 C CA . ALA A 1 260 ? 4.741 -5.273 39.754 1.00 20.55 260 ALA A CA 1
ATOM 1972 C C . ALA A 1 260 ? 4.140 -3.929 39.349 1.00 22.23 260 ALA A C 1
ATOM 1973 O O . ALA A 1 260 ? 4.588 -3.293 38.391 1.00 22.86 260 ALA A O 1
ATOM 1975 N N . ALA A 1 261 ? 3.116 -3.502 40.079 1.00 22.72 261 ALA A N 1
ATOM 1976 C CA . ALA A 1 261 ? 2.453 -2.242 39.786 1.00 23.06 261 ALA A CA 1
ATOM 1977 C C . ALA A 1 261 ? 3.396 -1.057 39.978 1.00 23.35 261 ALA A C 1
ATOM 1978 O O . ALA A 1 261 ? 3.383 -0.121 39.182 1.00 24.00 261 ALA A O 1
ATOM 1980 N N . SER A 1 262 ? 4.211 -1.100 41.031 1.00 21.83 262 SER A N 1
ATOM 1981 C CA . SER A 1 262 ? 5.162 -0.024 41.325 1.00 21.99 262 SER A CA 1
ATOM 1982 C C . SER A 1 262 ? 6.442 -0.079 40.466 1.00 21.65 262 SER A C 1
ATOM 1983 O O . SER A 1 262 ? 6.990 0.960 40.086 1.00 20.84 262 SER A O 1
ATOM 1986 N N . ALA A 1 263 ? 6.920 -1.286 40.173 1.00 19.87 263 ALA A N 1
ATOM 1987 C CA . ALA A 1 263 ? 8.126 -1.460 39.365 1.00 20.73 263 ALA A CA 1
ATOM 1988 C C . ALA A 1 263 ? 7.850 -2.419 38.209 1.00 19.93 263 ALA A C 1
ATOM 1989 O O . ALA A 1 263 ? 8.313 -3.556 38.212 1.00 20.43 263 ALA A O 1
ATOM 1991 N N . PRO A 1 264 ? 7.082 -1.972 37.203 1.00 20.20 264 PRO A N 1
ATOM 1992 C CA . PRO A 1 264 ? 6.769 -2.837 36.058 1.00 20.27 264 PRO A CA 1
ATOM 1993 C C . PRO A 1 264 ? 7.954 -3.078 35.129 1.00 20.67 264 PRO A C 1
ATOM 1994 O O . PRO A 1 264 ? 8.049 -4.126 34.487 1.00 20.14 264 PRO A O 1
ATOM 1998 N N . GLY A 1 265 ? 8.857 -2.103 35.067 1.00 21.26 265 GLY A N 1
ATOM 1999 C CA . GLY A 1 265 ? 10.018 -2.221 34.204 1.00 20.51 265 GLY A CA 1
ATOM 2000 C C . GLY A 1 265 ? 11.168 -3.040 34.762 1.00 20.88 265 GLY A C 1
ATOM 2001 O O . GLY A 1 265 ? 12.210 -2.485 35.104 1.00 21.91 265 GLY A O 1
ATOM 2002 N N . VAL A 1 266 ? 10.980 -4.355 34.867 1.00 20.39 266 VAL A N 1
ATOM 2003 C CA . VAL A 1 266 ? 12.019 -5.266 35.362 1.00 21.30 266 VAL A CA 1
ATOM 2004 C C . VAL A 1 266 ? 11.868 -6.604 34.639 1.00 23.11 266 VAL A C 1
ATOM 2005 O O . VAL A 1 266 ? 10.850 -6.850 33.982 1.00 23.31 266 VAL A O 1
ATOM 2009 N N . SER A 1 267 ? 12.875 -7.467 34.756 1.00 23.45 267 SER A N 1
ATOM 2010 C CA . SER A 1 267 ? 12.827 -8.777 34.113 1.00 23.34 267 SER A CA 1
ATOM 2011 C C . SER A 1 267 ? 11.697 -9.636 34.679 1.00 23.82 267 SER A C 1
ATOM 2012 O O . SER A 1 267 ? 10.950 -10.264 33.931 1.00 23.01 267 SER A O 1
ATOM 2015 N N . ALA A 1 268 ? 11.569 -9.651 36.004 1.00 23.13 268 ALA A N 1
ATOM 2016 C CA . ALA A 1 268 ? 10.541 -10.449 36.672 1.00 22.94 268 ALA A CA 1
ATOM 2017 C C . ALA A 1 268 ? 9.685 -9.600 37.613 1.00 23.74 268 ALA A C 1
ATOM 2018 O O . ALA A 1 268 ? 9.963 -9.527 38.820 1.00 24.06 268 ALA A O 1
ATOM 2020 N N . PRO A 1 269 ? 8.625 -8.958 37.081 1.00 22.01 269 PRO A N 1
ATOM 2021 C CA . PRO A 1 269 ? 7.752 -8.120 37.913 1.00 21.14 269 PRO A CA 1
ATOM 2022 C C . PRO A 1 269 ? 7.189 -8.936 39.078 1.00 21.24 269 PRO A C 1
ATOM 2023 O O . PRO A 1 269 ? 6.622 -10.007 38.872 1.00 22.08 269 PRO A O 1
ATOM 2027 N N . ALA A 1 270 ? 7.345 -8.434 40.298 1.00 19.91 270 ALA A N 1
ATOM 2028 C CA . ALA A 1 270 ? 6.874 -9.155 41.475 1.00 19.64 270 ALA A CA 1
ATOM 2029 C C . ALA A 1 270 ? 5.374 -9.455 41.485 1.00 20.96 270 ALA A C 1
ATOM 2030 O O . ALA A 1 270 ? 4.547 -8.543 41.474 1.00 22.17 270 ALA A O 1
ATOM 2032 N N . ALA A 1 271 ? 5.032 -10.740 41.516 1.00 21.37 271 ALA A N 1
ATOM 2033 C CA . ALA A 1 271 ? 3.638 -11.169 41.555 1.00 21.64 271 ALA A CA 1
ATOM 2034 C C . ALA A 1 271 ? 3.025 -10.693 42.860 1.00 23.02 271 ALA A C 1
ATOM 2035 O O . ALA A 1 271 ? 1.819 -10.484 42.950 1.00 26.21 271 ALA A O 1
ATOM 2037 N N . ARG A 1 272 ? 3.862 -10.533 43.876 1.00 22.32 272 ARG A N 1
ATOM 2038 C CA . ARG A 1 272 ? 3.403 -10.067 45.178 1.00 22.84 272 ARG A CA 1
ATOM 2039 C C . ARG A 1 272 ? 4.179 -8.803 45.544 1.00 21.45 272 ARG A C 1
ATOM 2040 O O . ARG A 1 272 ? 3.617 -7.710 45.533 1.00 21.93 272 ARG A O 1
ATOM 2048 N N . GLY A 1 273 ? 5.466 -8.956 45.849 1.00 19.46 273 GLY A N 1
ATOM 2049 C CA . GLY A 1 273 ? 6.292 -7.813 46.208 1.00 19.73 273 GLY A CA 1
ATOM 2050 C C . GLY A 1 273 ? 5.983 -7.204 47.569 1.00 20.94 273 GLY A C 1
ATOM 2051 O O . GLY A 1 273 ? 5.038 -7.614 48.260 1.00 21.23 273 GLY A O 1
ATOM 2052 N N . VAL A 1 274 ? 6.800 -6.237 47.975 1.00 20.21 274 VAL A N 1
ATOM 2053 C CA . VAL A 1 274 ? 6.591 -5.542 49.244 1.00 20.07 274 VAL A CA 1
ATOM 2054 C C . VAL A 1 274 ? 6.570 -4.067 48.876 1.00 19.62 274 VAL A C 1
ATOM 2055 O O . VAL A 1 274 ? 7.528 -3.554 48.310 1.00 19.13 274 VAL A O 1
ATOM 2059 N N . SER A 1 275 ? 5.466 -3.399 49.189 1.00 19.33 275 SER A N 1
ATOM 2060 C CA . SER A 1 275 ? 5.290 -1.995 48.858 1.00 20.86 275 SER A CA 1
ATOM 2061 C C . SER A 1 275 ? 6.396 -1.085 49.363 1.00 21.78 275 SER A C 1
ATOM 2062 O O . SER A 1 275 ? 7.009 -1.327 50.407 1.00 22.04 275 SER A O 1
ATOM 2065 N N . LEU A 1 276 ? 6.633 -0.022 48.607 1.00 22.48 276 LEU A N 1
ATOM 2066 C CA . LEU A 1 276 ? 7.643 0.949 48.965 1.00 22.56 276 LEU A CA 1
ATOM 2067 C C . LEU A 1 276 ? 7.372 1.450 50.380 1.00 22.14 276 LEU A C 1
ATOM 2068 O O . LEU A 1 276 ? 8.293 1.636 51.173 1.00 22.14 276 LEU A O 1
ATOM 2073 N N . GLU A 1 277 ? 6.101 1.651 50.703 1.00 21.11 277 GLU A N 1
ATOM 2074 C CA . GLU A 1 277 ? 5.741 2.138 52.022 1.00 21.80 277 GLU A CA 1
ATOM 2075 C C . GLU A 1 277 ? 6.013 1.137 53.134 1.00 21.97 277 GLU A C 1
ATOM 2076 O O . GLU A 1 277 ? 6.361 1.526 54.245 1.00 22.31 277 GLU A O 1
ATOM 2082 N N . ALA A 1 278 ? 5.875 -0.150 52.837 1.00 21.01 278 ALA A N 1
ATOM 2083 C CA . ALA A 1 278 ? 6.141 -1.177 53.838 1.00 20.30 278 ALA A CA 1
ATOM 2084 C C . ALA A 1 278 ? 7.647 -1.307 54.060 1.00 19.75 278 ALA A C 1
ATOM 2085 O O . ALA A 1 278 ? 8.099 -1.656 55.150 1.00 18.97 278 ALA A O 1
ATOM 2087 N N . LEU A 1 279 ? 8.427 -1.026 53.020 1.00 19.48 279 LEU A N 1
ATOM 2088 C CA . LEU A 1 279 ? 9.887 -1.111 53.117 1.00 19.69 279 LEU A CA 1
ATOM 2089 C C . LEU A 1 279 ? 10.533 0.169 53.657 1.00 19.89 279 LEU A C 1
ATOM 2090 O O . LEU A 1 279 ? 11.626 0.128 54.220 1.00 20.48 279 LEU A O 1
ATOM 2095 N N . ALA A 1 280 ? 9.847 1.296 53.485 1.00 19.73 280 ALA A N 1
ATOM 2096 C CA . ALA A 1 280 ? 10.341 2.600 53.923 1.00 20.91 280 ALA A CA 1
ATOM 2097 C C . ALA A 1 280 ? 10.977 2.633 55.314 1.00 21.38 280 ALA A C 1
ATOM 2098 O O . ALA A 1 280 ? 12.068 3.171 55.484 1.00 22.87 280 ALA A O 1
ATOM 2100 N N . PRO A 1 281 ? 10.295 2.086 56.332 1.00 21.50 281 PRO A N 1
ATOM 2101 C CA . PRO A 1 281 ? 10.852 2.082 57.691 1.00 21.45 281 PRO A CA 1
ATOM 2102 C C . PRO A 1 281 ? 12.249 1.456 57.714 1.00 22.10 281 PRO A C 1
ATOM 2103 O O . PRO A 1 281 ? 13.151 1.922 58.415 1.00 22.58 281 PRO A O 1
ATOM 2107 N N . TYR A 1 282 ? 12.413 0.385 56.944 1.00 21.81 282 TYR A N 1
ATOM 2108 C CA . TYR A 1 282 ? 13.681 -0.321 56.868 1.00 21.40 282 TYR A CA 1
ATOM 2109 C C . TYR A 1 282 ? 14.734 0.514 56.154 1.00 21.32 282 TYR A C 1
ATOM 2110 O O . TYR A 1 282 ? 15.866 0.618 56.622 1.00 21.11 282 TYR A O 1
ATOM 2119 N N . PHE A 1 283 ? 14.366 1.116 55.028 1.00 22.42 283 PHE A N 1
ATOM 2120 C CA . PHE A 1 283 ? 15.297 1.979 54.305 1.00 23.77 283 PHE A CA 1
ATOM 2121 C C . PHE A 1 283 ? 15.739 3.127 55.234 1.00 24.26 283 PHE A C 1
ATOM 2122 O O . PHE A 1 283 ? 16.932 3.418 55.362 1.00 23.32 283 PHE A O 1
ATOM 2130 N N . ASP A 1 284 ? 14.770 3.775 55.877 1.00 24.70 284 ASP A N 1
ATOM 2131 C CA . ASP A 1 284 ? 15.067 4.887 56.777 1.00 26.33 284 ASP A CA 1
ATOM 2132 C C . ASP A 1 284 ? 16.068 4.500 57.859 1.00 26.12 284 ASP A C 1
ATOM 2133 O O . ASP A 1 284 ? 16.964 5.278 58.193 1.00 26.47 284 ASP A O 1
ATOM 2138 N N . ARG A 1 285 ? 15.916 3.299 58.405 1.00 24.61 285 ARG A N 1
ATOM 2139 C CA . ARG A 1 285 ? 16.809 2.831 59.457 1.00 23.82 285 ARG A CA 1
ATOM 2140 C C . ARG A 1 285 ? 18.236 2.647 58.926 1.00 22.71 285 ARG A C 1
ATOM 2141 O O . ARG A 1 285 ? 19.213 3.037 59.566 1.00 21.88 285 ARG A O 1
ATOM 2149 N N . ILE A 1 286 ? 18.346 2.052 57.748 1.00 20.16 286 ILE A N 1
ATOM 2150 C CA . ILE A 1 286 ? 19.643 1.819 57.141 1.00 19.67 286 ILE A CA 1
ATOM 2151 C C . ILE A 1 286 ? 20.335 3.135 56.767 1.00 20.44 286 ILE A C 1
ATOM 2152 O O . ILE A 1 286 ? 21.523 3.316 57.049 1.00 20.04 286 ILE A O 1
ATOM 2157 N N . LEU A 1 287 ? 19.594 4.049 56.139 1.00 20.03 287 LEU A N 1
ATOM 2158 C CA . LEU A 1 287 ? 20.158 5.328 55.717 1.00 19.38 287 LEU A CA 1
ATOM 2159 C C . LEU A 1 287 ? 20.504 6.261 56.875 1.00 20.54 287 LEU A C 1
ATOM 2160 O O . LEU A 1 287 ? 21.197 7.265 56.691 1.00 20.60 287 LEU A O 1
ATOM 2165 N N . HIS A 1 288 ? 20.029 5.937 58.070 1.00 21.03 288 HIS A N 1
ATOM 2166 C CA . HIS A 1 288 ? 20.369 6.745 59.226 1.00 21.29 288 HIS A CA 1
ATOM 2167 C C . HIS A 1 288 ? 21.857 6.537 59.518 1.00 22.08 288 HIS A C 1
ATOM 2168 O O . HIS A 1 288 ? 22.540 7.441 59.988 1.00 23.02 288 HIS A O 1
ATOM 2175 N N . TYR A 1 289 ? 22.357 5.339 59.233 1.00 22.27 289 TYR A N 1
ATOM 2176 C CA . TYR A 1 289 ? 23.764 5.020 59.467 1.00 22.41 289 TYR A CA 1
ATOM 2177 C C . TYR A 1 289 ? 24.621 5.462 58.287 1.00 23.96 289 TYR A C 1
ATOM 2178 O O . TYR A 1 289 ? 25.360 4.672 57.701 1.00 23.79 289 TYR A O 1
ATOM 2187 N N . LYS A 1 290 ? 24.504 6.745 57.952 1.00 26.27 290 LYS A N 1
ATOM 2188 C CA . LYS A 1 290 ? 25.237 7.340 56.840 1.00 28.07 290 LYS A CA 1
ATOM 2189 C C . LYS A 1 290 ? 26.748 7.292 57.080 1.00 29.40 290 LYS A C 1
ATOM 2190 O O . LYS A 1 290 ? 27.545 7.452 56.149 1.00 28.55 290 LYS A O 1
ATOM 2196 N N . ASN A 1 291 ? 27.128 7.074 58.335 1.00 29.23 291 ASN A N 1
ATOM 2197 C CA . ASN A 1 291 ? 28.530 6.966 58.716 1.00 30.24 291 ASN A CA 1
ATOM 2198 C C . ASN A 1 291 ? 29.085 5.643 58.186 1.00 30.06 291 ASN A C 1
ATOM 2199 O O . ASN A 1 291 ? 30.160 5.604 57.584 1.00 31.54 291 ASN A O 1
ATOM 2204 N N . LYS A 1 292 ? 28.328 4.566 58.390 1.00 27.06 292 LYS A N 1
ATOM 2205 C CA . LYS A 1 292 ? 28.736 3.232 57.960 1.00 25.89 292 LYS A CA 1
ATOM 2206 C C . LYS A 1 292 ? 28.472 2.933 56.490 1.00 25.51 292 LYS A C 1
ATOM 2207 O O . LYS A 1 292 ? 29.116 2.058 55.912 1.00 23.92 292 LYS A O 1
ATOM 2213 N N . LEU A 1 293 ? 27.511 3.630 55.892 1.00 24.27 293 LEU A N 1
ATOM 2214 C CA . LEU A 1 293 ? 27.163 3.381 54.494 1.00 24.49 293 LEU A CA 1
ATOM 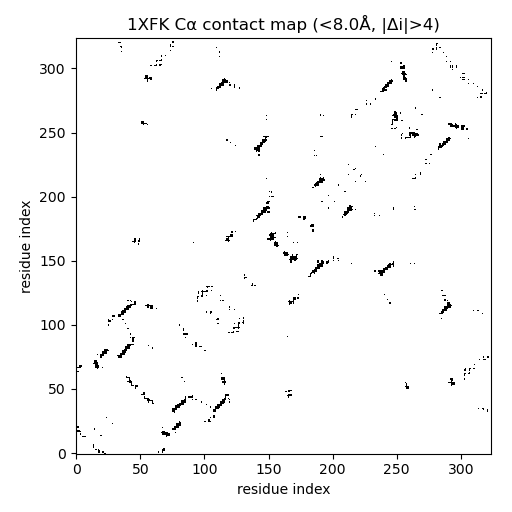2215 C C . LEU A 1 293 ? 28.297 3.765 53.540 1.00 23.93 293 LEU A C 1
ATOM 2216 O O . LEU A 1 293 ? 28.566 4.946 53.315 1.00 24.98 293 LEU A O 1
ATOM 2221 N N . MET A 1 294 ? 28.953 2.754 52.980 1.00 22.53 294 MET A N 1
ATOM 2222 C CA . MET A 1 294 ? 30.074 2.963 52.071 1.00 21.92 294 MET A CA 1
ATOM 2223 C C . MET A 1 294 ? 29.656 3.014 50.607 1.00 21.94 294 MET A C 1
ATOM 2224 O O . MET A 1 294 ? 30.222 3.773 49.812 1.00 20.19 294 MET A O 1
ATOM 2229 N N . ILE A 1 295 ? 28.662 2.211 50.250 1.00 21.43 295 ILE A N 1
ATOM 2230 C CA . ILE A 1 295 ? 28.253 2.136 48.854 1.00 20.53 295 ILE A CA 1
ATOM 2231 C C . ILE A 1 295 ? 26.863 1.521 48.703 1.00 19.55 295 ILE A C 1
ATOM 2232 O O . ILE A 1 295 ? 26.335 0.920 49.641 1.00 16.76 295 ILE A O 1
ATOM 2237 N N . ALA A 1 296 ? 26.277 1.677 47.520 1.00 17.47 296 ALA A N 1
ATOM 2238 C CA . ALA A 1 296 ? 24.956 1.125 47.243 1.00 17.82 296 ALA A CA 1
ATOM 2239 C C . ALA A 1 296 ? 24.737 1.011 45.755 1.00 19.32 296 ALA A C 1
ATOM 2240 O O . ALA A 1 296 ? 25.419 1.669 44.967 1.00 19.64 296 ALA A O 1
ATOM 2242 N N . ASP A 1 297 ? 23.796 0.158 45.368 1.00 20.23 297 ASP A N 1
ATOM 2243 C CA . ASP A 1 297 ? 23.462 0.023 43.960 1.00 21.78 297 ASP A CA 1
ATOM 2244 C C . ASP A 1 297 ? 21.970 -0.268 43.798 1.00 21.28 297 ASP A C 1
ATOM 2245 O O . ASP A 1 297 ? 21.312 -0.742 44.727 1.00 19.87 297 ASP A O 1
ATOM 2250 N N . ILE A 1 298 ? 21.437 0.075 42.631 1.00 20.74 298 ILE A N 1
ATOM 2251 C CA . ILE A 1 298 ? 20.034 -0.144 42.305 1.00 21.98 298 ILE A CA 1
ATOM 2252 C C . ILE A 1 298 ? 20.053 -1.055 41.078 1.00 22.46 298 ILE A C 1
ATOM 2253 O O . ILE A 1 298 ? 20.556 -0.663 40.014 1.00 21.49 298 ILE A O 1
ATOM 2258 N N . ALA A 1 299 ? 19.495 -2.257 41.215 1.00 21.51 299 ALA A N 1
ATOM 2259 C CA . ALA A 1 299 ? 19.511 -3.208 40.115 1.00 21.80 299 ALA A CA 1
ATOM 2260 C C . ALA A 1 299 ? 18.175 -3.577 39.471 1.00 22.62 299 ALA A C 1
ATOM 2261 O O . ALA A 1 299 ? 17.093 -3.333 40.021 1.00 20.22 299 ALA A O 1
ATOM 2263 N N . GLU A 1 300 ? 18.305 -4.161 38.279 1.00 22.13 300 GLU A N 1
ATOM 2264 C CA . GLU A 1 300 ? 17.213 -4.688 37.463 1.00 21.97 300 GLU A CA 1
ATOM 2265 C C . GLU A 1 300 ? 16.225 -3.783 36.724 1.00 21.40 300 GLU A C 1
ATOM 2266 O O . GLU A 1 300 ? 15.251 -4.289 36.167 1.00 21.80 300 GLU A O 1
ATOM 2272 N N . TYR A 1 301 ? 16.440 -2.472 36.688 1.00 20.95 301 TYR A N 1
ATOM 2273 C CA . TYR A 1 301 ? 15.497 -1.638 35.935 1.00 21.30 301 TYR A CA 1
ATOM 2274 C C . TYR A 1 301 ? 15.606 -1.992 34.449 1.00 22.03 301 TYR A C 1
ATOM 2275 O O . TYR A 1 301 ? 16.666 -1.856 33.847 1.00 21.44 301 TYR A O 1
ATOM 2284 N N . ASN A 1 302 ? 14.508 -2.460 33.872 1.00 21.46 302 ASN A N 1
ATOM 2285 C CA . ASN A 1 302 ? 14.485 -2.833 32.463 1.00 22.84 302 ASN A CA 1
ATOM 2286 C C . ASN A 1 302 ? 13.539 -1.880 31.744 1.00 23.78 302 ASN A C 1
ATOM 2287 O O . ASN A 1 302 ? 12.318 -2.022 31.823 1.00 24.83 302 ASN A O 1
ATOM 2292 N N . PRO A 1 303 ? 14.092 -0.891 31.035 1.00 23.82 303 PRO A N 1
ATOM 2293 C CA . PRO A 1 303 ? 13.283 0.089 30.308 1.00 24.59 303 PRO A CA 1
ATOM 2294 C C . PRO A 1 303 ? 12.287 -0.522 29.328 1.00 24.53 303 PRO A C 1
ATOM 2295 O O . PRO A 1 303 ? 11.236 0.053 29.060 1.00 24.90 303 PRO A O 1
ATOM 2299 N N . SER A 1 304 ? 12.615 -1.693 28.801 1.00 24.73 304 SER A N 1
ATOM 2300 C CA . SER A 1 304 ? 11.754 -2.361 27.830 1.00 25.65 304 SER A CA 1
ATOM 2301 C C . SER A 1 304 ? 10.353 -2.675 28.325 1.00 26.15 304 SER A C 1
ATOM 2302 O O . SER A 1 304 ? 9.437 -2.857 27.520 1.00 26.09 304 SER A O 1
ATOM 2305 N N . PHE A 1 305 ? 10.184 -2.747 29.641 1.00 24.72 305 PHE A N 1
ATOM 2306 C CA . PHE A 1 305 ? 8.885 -3.064 30.213 1.00 25.04 305 PHE A CA 1
ATOM 2307 C C . PHE A 1 305 ? 8.347 -1.971 31.129 1.00 25.29 305 PHE A C 1
ATOM 2308 O O . PHE A 1 305 ? 7.369 -2.178 31.850 1.00 24.98 305 PHE A O 1
ATOM 2316 N N . ASP A 1 306 ? 8.976 -0.804 31.096 1.00 24.12 306 ASP A N 1
ATOM 2317 C CA . ASP A 1 306 ? 8.525 0.292 31.937 1.00 24.34 306 ASP A CA 1
ATOM 2318 C C . ASP A 1 306 ? 7.267 0.935 31.338 1.00 25.35 306 ASP A C 1
ATOM 2319 O O . ASP A 1 306 ? 6.995 0.796 30.141 1.00 24.22 306 ASP A O 1
ATOM 2324 N N . ILE A 1 307 ? 6.497 1.625 32.176 1.00 24.81 307 ILE A N 1
ATOM 2325 C CA . ILE A 1 307 ? 5.278 2.294 31.729 1.00 22.81 307 ILE A CA 1
ATOM 2326 C C . ILE A 1 307 ? 5.410 3.780 32.029 1.00 22.59 307 ILE A C 1
ATOM 2327 O O . ILE A 1 307 ? 5.518 4.173 33.190 1.00 21.52 307 ILE A O 1
ATOM 2332 N N . ASP A 1 308 ? 5.406 4.597 30.980 1.00 21.09 308 ASP A N 1
ATOM 2333 C CA . ASP A 1 308 ? 5.546 6.049 31.109 1.00 21.64 308 ASP A CA 1
ATOM 2334 C C . ASP A 1 308 ? 6.665 6.424 32.090 1.00 22.25 308 ASP A C 1
ATOM 2335 O O . ASP A 1 308 ? 6.526 7.355 32.889 1.00 22.14 308 ASP A O 1
ATOM 2340 N N . GLN A 1 309 ? 7.772 5.687 32.012 1.00 22.01 309 GLN A N 1
ATOM 2341 C CA . GLN A 1 309 ? 8.950 5.905 32.850 1.00 22.64 309 GLN A CA 1
ATOM 2342 C C . GLN A 1 309 ? 8.723 5.794 34.360 1.00 21.82 309 GLN A C 1
ATOM 2343 O O . GLN A 1 309 ? 9.500 6.340 35.147 1.00 21.47 309 GLN A O 1
ATOM 2349 N N . HIS A 1 310 ? 7.674 5.083 34.763 1.00 20.72 310 HIS A N 1
ATOM 2350 C CA . HIS A 1 310 ? 7.368 4.915 36.182 1.00 21.36 310 HIS A CA 1
ATOM 2351 C C . HIS A 1 310 ? 8.546 4.353 36.966 1.00 21.17 310 HIS A C 1
ATOM 2352 O O . HIS A 1 310 ? 8.971 4.935 37.962 1.00 21.41 310 HIS A O 1
ATOM 2359 N N . THR A 1 311 ? 9.074 3.224 36.503 1.00 21.29 311 THR A N 1
ATOM 2360 C CA . THR A 1 311 ? 10.190 2.562 37.169 1.00 20.85 311 THR A CA 1
ATOM 2361 C C . THR A 1 311 ? 11.452 3.426 37.192 1.00 20.81 311 THR A C 1
ATOM 2362 O O . THR A 1 311 ? 12.168 3.462 38.195 1.00 21.49 311 THR A O 1
ATOM 2366 N N . ALA A 1 312 ? 11.725 4.122 36.091 1.00 19.89 312 ALA A N 1
ATOM 2367 C CA . ALA A 1 312 ? 12.890 4.999 36.016 1.00 18.99 312 ALA A CA 1
ATOM 2368 C C . ALA A 1 312 ? 12.846 6.036 37.132 1.00 19.76 312 ALA A C 1
ATOM 2369 O O . ALA A 1 312 ? 13.836 6.245 37.836 1.00 19.90 312 ALA A O 1
ATOM 2371 N N . ARG A 1 313 ? 11.696 6.688 37.291 1.00 19.63 313 ARG A N 1
ATOM 2372 C CA . ARG A 1 313 ? 11.553 7.714 38.316 1.00 20.56 313 ARG A CA 1
ATOM 2373 C C . ARG A 1 313 ? 11.615 7.122 39.712 1.00 20.72 313 ARG A C 1
ATOM 2374 O O . ARG A 1 313 ? 12.125 7.755 40.636 1.00 21.05 313 ARG A O 1
ATOM 2382 N N . LEU A 1 314 ? 11.079 5.916 39.871 1.00 19.75 314 LEU A N 1
ATOM 2383 C CA . LEU A 1 314 ? 11.103 5.262 41.168 1.00 19.98 314 LEU A CA 1
ATOM 2384 C C . LEU A 1 314 ? 12.556 5.007 41.540 1.00 20.17 314 LEU A C 1
ATOM 2385 O O . LEU A 1 314 ? 12.975 5.260 42.674 1.00 19.65 314 LEU A O 1
ATOM 2390 N N . ALA A 1 315 ? 13.327 4.520 40.573 1.00 18.65 315 ALA A N 1
ATOM 2391 C CA . ALA A 1 315 ? 14.740 4.239 40.790 1.00 18.21 315 ALA A CA 1
ATOM 2392 C C . ALA A 1 315 ? 15.504 5.525 41.107 1.00 18.49 315 ALA A C 1
ATOM 2393 O O . ALA A 1 315 ? 16.411 5.528 41.935 1.00 18.38 315 ALA A O 1
ATOM 2395 N N . ALA A 1 316 ? 15.128 6.619 40.452 1.00 18.38 316 ALA A N 1
ATOM 2396 C CA . ALA A 1 316 ? 15.790 7.903 40.668 1.00 18.16 316 ALA A CA 1
ATOM 2397 C C . ALA A 1 316 ? 15.522 8.440 42.070 1.00 18.65 316 ALA A C 1
ATOM 2398 O O . ALA A 1 316 ? 16.413 8.993 42.710 1.00 18.39 316 ALA A O 1
ATOM 2400 N N . ARG A 1 317 ? 14.295 8.274 42.545 1.00 18.80 317 ARG A N 1
ATOM 2401 C CA . ARG A 1 317 ? 13.935 8.736 43.878 1.00 19.45 317 ARG A CA 1
ATOM 2402 C C . ARG A 1 317 ? 14.733 7.976 44.934 1.00 19.68 317 ARG A C 1
ATOM 2403 O O . ARG A 1 317 ? 15.216 8.568 45.901 1.00 22.19 317 ARG A O 1
ATOM 2411 N N . LEU A 1 318 ? 14.870 6.665 44.744 1.00 19.12 318 LEU A N 1
ATOM 2412 C CA . LEU A 1 318 ? 15.623 5.829 45.673 1.00 18.90 318 LEU A CA 1
ATOM 2413 C C . LEU A 1 318 ? 17.100 6.207 45.643 1.00 19.25 318 LEU A C 1
ATOM 2414 O O . LEU A 1 318 ? 17.757 6.267 46.689 1.00 19.03 318 LEU A O 1
ATOM 2419 N N . CYS A 1 319 ? 17.620 6.457 44.444 1.00 19.30 319 CYS A N 1
ATOM 2420 C CA . CYS A 1 319 ? 19.018 6.858 44.275 1.00 20.45 319 CYS A CA 1
ATOM 2421 C C . CYS A 1 319 ? 19.244 8.178 45.028 1.00 20.30 319 CYS A C 1
ATOM 2422 O O . CYS A 1 319 ? 20.253 8.365 45.723 1.00 19.48 319 CYS A O 1
ATOM 2425 N N . TRP A 1 320 ? 18.274 9.076 44.873 1.00 19.92 320 TRP A N 1
ATOM 2426 C CA . TRP A 1 320 ? 18.262 10.389 45.499 1.00 19.19 320 TRP A CA 1
ATOM 2427 C C . TRP A 1 320 ? 18.238 10.249 47.030 1.00 19.43 320 TRP A C 1
ATOM 2428 O O . TRP A 1 320 ? 18.957 10.966 47.733 1.00 19.24 320 TRP A O 1
ATOM 2439 N N . ASP A 1 321 ? 17.419 9.332 47.547 1.00 19.18 321 ASP A N 1
ATOM 2440 C CA . ASP A 1 321 ? 17.351 9.122 48.999 1.00 20.46 321 ASP A CA 1
ATOM 2441 C C . ASP A 1 321 ? 18.724 8.722 49.541 1.00 19.67 321 ASP A C 1
ATOM 2442 O O . ASP A 1 321 ? 19.167 9.216 50.576 1.00 19.71 321 ASP A O 1
ATOM 2447 N N . ILE A 1 322 ? 19.392 7.819 48.836 1.00 18.46 322 ILE A N 1
ATOM 2448 C CA . ILE A 1 322 ? 20.711 7.359 49.253 1.00 19.02 322 ILE A CA 1
ATOM 2449 C C . ILE A 1 322 ? 21.758 8.476 49.130 1.00 19.76 322 ILE A C 1
ATOM 2450 O O . ILE A 1 322 ? 22.583 8.674 50.023 1.00 19.00 322 ILE A O 1
ATOM 2455 N N . ALA A 1 323 ? 21.722 9.207 48.021 1.00 19.30 323 ALA A N 1
ATOM 2456 C CA . ALA A 1 323 ? 22.665 10.296 47.817 1.00 19.56 323 ALA A CA 1
ATOM 2457 C C . ALA A 1 323 ? 22.530 11.328 48.942 1.00 20.07 323 ALA A C 1
ATOM 2458 O O . ALA A 1 323 ? 23.532 11.841 49.440 1.00 21.67 323 ALA A O 1
ATOM 2460 N N . ASN A 1 324 ? 21.299 11.639 49.343 1.00 20.10 324 ASN A N 1
ATOM 2461 C CA . ASN A 1 324 ? 21.090 12.599 50.426 1.00 20.87 324 ASN A CA 1
ATOM 2462 C C . ASN A 1 324 ? 21.798 12.154 51.701 1.00 22.04 324 ASN A C 1
ATOM 2463 O O . ASN A 1 324 ? 22.405 12.968 52.394 1.00 22.90 324 ASN A O 1
ATOM 2468 N N . ALA A 1 325 ? 21.703 10.865 52.016 1.00 21.48 325 ALA A N 1
ATOM 2469 C CA . ALA A 1 325 ? 22.343 10.328 53.215 1.00 21.29 325 ALA A CA 1
ATOM 2470 C C . ALA A 1 325 ? 23.856 10.488 53.099 1.00 21.37 325 ALA A C 1
ATOM 2471 O O . ALA A 1 325 ? 24.526 10.930 54.043 1.00 20.20 325 ALA A O 1
ATOM 2473 N N . MET A 1 326 ? 24.388 10.116 51.937 1.00 20.04 326 MET A N 1
ATOM 2474 C CA . MET A 1 326 ? 25.817 10.227 51.681 1.00 19.59 326 MET A CA 1
ATOM 2475 C C . MET A 1 326 ? 26.250 11.697 51.723 1.00 21.57 326 MET A C 1
ATOM 2476 O O . MET A 1 326 ? 27.305 12.021 52.276 1.00 23.00 326 MET A O 1
ATOM 2481 N N . ALA A 1 327 ? 25.429 12.582 51.157 1.00 21.24 327 ALA A N 1
ATOM 2482 C CA . ALA A 1 327 ? 25.731 14.012 51.136 1.00 21.69 327 ALA A CA 1
ATOM 2483 C C . ALA A 1 327 ? 25.733 14.579 52.549 1.00 22.51 327 ALA A C 1
ATOM 2484 O O . ALA A 1 327 ? 26.535 15.445 52.881 1.00 22.74 327 ALA A O 1
ATOM 2486 N N . GLU A 1 328 ? 24.834 14.091 53.385 1.00 23.03 328 GLU A N 1
ATOM 2487 C CA . GLU A 1 328 ? 24.782 14.571 54.749 1.00 25.39 328 GLU A CA 1
ATOM 2488 C C . GLU A 1 328 ? 26.006 14.116 55.514 1.00 25.45 328 GLU A C 1
ATOM 2489 O O . GLU A 1 328 ? 26.491 14.827 56.389 1.00 25.44 328 GLU A O 1
ATOM 2495 N N . GLN A 1 329 ? 26.525 12.942 55.167 1.00 25.66 329 GLN A N 1
ATOM 2496 C CA . GLN A 1 329 ? 27.714 12.435 55.838 1.00 26.69 329 GLN A CA 1
ATOM 2497 C C . GLN A 1 329 ? 28.905 13.326 55.512 1.00 26.72 329 GLN A C 1
ATOM 2498 O O . GLN A 1 329 ? 29.698 13.657 56.391 1.00 26.41 329 GLN A O 1
ATOM 2504 N N . VAL A 1 330 ? 29.027 13.707 54.243 1.00 26.37 330 VAL A N 1
ATOM 2505 C CA . VAL A 1 330 ? 30.111 14.583 53.797 1.00 27.47 330 VAL A CA 1
ATOM 2506 C C . VAL A 1 330 ? 30.109 15.876 54.627 1.00 29.72 330 VAL A C 1
ATOM 2507 O O . VAL A 1 330 ? 31.136 16.284 55.173 1.00 29.50 330 VAL A O 1
ATOM 2511 N N . GLN A 1 331 ? 28.945 16.507 54.735 1.00 32.74 331 GLN A N 1
ATOM 2512 C CA . GLN A 1 331 ? 28.823 17.746 55.492 1.00 36.87 331 GLN A CA 1
ATOM 2513 C C . GLN A 1 331 ? 29.016 17.500 56.977 1.00 38.07 331 GLN A C 1
ATOM 2514 O O . GLN A 1 331 ? 29.476 18.377 57.705 1.00 38.77 331 GLN A O 1
ATOM 2520 N N . SER A 1 332 ? 28.658 16.307 57.431 1.00 39.34 332 SER A N 1
ATOM 2521 C CA . SER A 1 332 ? 28.798 15.982 58.840 1.00 40.66 332 SER A CA 1
ATOM 2522 C C . SER A 1 332 ? 30.243 16.127 59.276 1.00 41.73 332 SER A C 1
ATOM 2523 O O . SER A 1 332 ? 30.535 16.671 60.341 1.00 43.07 332 SER A O 1
ATOM 2526 N N . ILE A 1 333 ? 31.152 15.633 58.447 1.00 43.46 333 ILE A N 1
ATOM 2527 C CA . ILE A 1 333 ? 32.574 15.716 58.763 1.00 44.89 333 ILE A CA 1
ATOM 2528 C C . ILE A 1 333 ? 33.202 16.960 58.104 1.00 46.97 333 ILE A C 1
ATOM 2529 O O . ILE A 1 333 ? 33.396 17.982 58.820 1.00 48.38 333 ILE A O 1
#

CATH classification: 3.40.800.10

Organism: Vibrio cholerae serotype O1 (strain ATCC 39315 / El Tor Inaba N16961) (NCBI:txid243277)

Nearest PDB structures (foldseek):
  1xfk-assembly1_A  TM=1.003E+00  e=2.798E-70  Vibrio cholerae
  6nfp-assembly1_E  TM=7.879E-01  e=5.271E-17  Bacillus subtilis subsp. subtilis str. 168
  6nfp-assembly1_C  TM=7.956E-01  e=1.215E-16  Bacillus subtilis subsp. subtilis str. 168
  6nbk-assembly3_A  TM=8.006E-01  e=2.007E-15  Bacillus thuringiensis DB27
  5zeh-assembly1_B  TM=8.011E-01  e=1.620E-14  Entamoeba histolytica

InterPro domains:
  IPR005923 Formiminoglutamase [MF_00737] (6-324)
  IPR005923 Formiminoglutamase [TIGR01227] (11-324)
  IPR006035 Ureohydrolase [PF00491] (45-322)
  IPR006035 Ureohydrolase [PIRSF036979] (44-328)
  IPR006035 Ureohydrolase [PR00116] (123-138)
  IPR006035 Ureohydrolase [PR00116] (249-278)
  IPR006035 Ureohydrolase [PS51409] (37-334)
  IPR006035 Ureohydrolase [PTHR11358] (40-329)
  IPR020855 Ureohydrolase, manganese-binding site [PS01053] (252-273)
  IPR023696 Ureohydrolase domain superfamily [SSF52768] (10-330)

B-factor: mean 28.27, std 8.96, range [9.21, 66.4]

Secondary structure (DSSP, 8-state):
-------GGGGGGS-BHHHHEEE--GGGGGGSPS-EEEEEEE--HHHHHTT----GGGHHHHHHHHHHTSB--SS--EEEEEEEE--TT-HHHHHHHHHHHHHHHTTT--EEEE-SSTTHHHHHHHHHHHHHHHTT--S--EEEEEE-SS-----SS-SSS-----TT-HHHHHHHHHHHHT---EEEEEEE-TTTS-HHHHHHHHHTT-EEEEGGG-STTTHHHHHHHHHHHHHT-SEEEEEEEGGGSBTTT--SSSS-BSS---HHHHHHHHHHHHH-TTTEEEEEEE---GGG-STTHHHHHHHHHHHHHHHHHHHHHHH-

Sequence (324 aa):
TWQGRHDPEDGQAGRRVHHIACPIQVGELANQEPGVALIGFECDAGVERNKGRTGAKHAPSLIKQALANLAWHHPIPIYDLGNIRCEGDELEQAQQECAQVIQQALPHARAIVLGGGHEIAWATFQGLAQHFLATGVKQPRIGIINFDAHFDLRTFESELAPVRPSSGTPFNQIHHFCQQQGWDFHYACLGVSRASNTPALFERADKLGVWYVEDKAFSPLSLKDHLTQLQHFIDDCDYLYLTIDLDVFPAASAPGVSAPAARGVSLEALAPYFDRILHYKNKLMIADIAEYNPSFDIDQHTARLAARLCWDIANAMAEQVQSI

Solvent-accessible surface area: 13964 Å² total; per-residue (Å²): 166,35,136,27,146,117,24,115,142,71,48,174,98,20,72,47,0,14,76,43,14,50,81,29,120,20,51,85,4,63,118,75,128,78,2,0,0,1,0,0,0,19,0,5,10,0,4,119,43,49,197,29,97,50,6,2,72,114,0,0,43,47,0,16,114,27,2,5,62,54,46,5,128,17,95,16,28,1,9,17,16,26,56,8,153,17,136,66,70,95,0,79,133,4,1,56,98,0,0,81,22,0,48,88,0,1,69,76,3,52,0,0,0,0,0,0,0,1,0,0,0,35,0,0,1,26,0,0,0,37,21,3,87,71,74,58,41,184,121,5,96,5,0,2,0,0,0,0,7,48,0,13,0,106,53,36,134,38,189,165,47,143,53,122,23,6,8,0,2,0,0,9,13,0,23,87,43,3,114,141,81,47,12,92,27,41,3,0,0,1,1,0,14,120,108,52,7,75,102,57,10,11,118,54,0,87,166,26,63,13,48,52,6,24,12,131,34,15,47,126,167,19,51,152,88,29,46,41,82,0,41,95,15,0,78,81,1,63,50,0,0,1,0,2,2,0,9,0,0,28,35,92,46,0,15,0,0,17,49,54,11,117,136,10,6,50,59,152,35,0,33,40,3,14,94,74,0,27,106,33,59,83,37,0,22,0,0,0,1,0,13,1,1,30,79,80,25,102,108,66,80,0,0,120,24,0,2,129,6,0,47,41,2,2,19,8,1,0,79,26,27,80,73,165

Radius of gyration: 18.53 Å; Cα contacts (8 Å, |Δi|>4): 708; chains: 1; bounding box: 42×65×41 Å